Protein 5IWU (pdb70)

Sequence (299 aa):
MSKDIKQVIEIAKKHNLFLKEETIQFNESGLDFQQAVFAQDNNNGIDWVLRLLPRRREDVMPRTKVEKQALDLVNKYAISFQAPNWIIYTEELIAYKKLDGVPAGTTIDHNIGNYIWEEIDINNVPELFHKSLGRVLAELHSSIPSNKKAAALDDLVVHTPEEARRMMSMKQRMDAVRAKFGVGENLWNRWQAWLNDDDMMWPKKTGLIHGDVHAGHTMMIDKDANVTGLIDWTEAKVTDVSHDFIFNYRAFGEEGLEALILAYKEIGGYYWPKMKEHIIELNAAYPVSIAEFALVVSGIEEEYEQMMAKEALEV

Radius of gyration: 20.05 Å; Cα contacts (8 Å, |Δi|>4): 536; chains: 1; bounding box: 44×42×58 Å

CATH classification: 3.30.200.20 (+1 more: 3.90.1200.10)

Foldseek 3Di:
DVVVLVVVQVLCVVVVFHFDSVAWDWDDDDQAFTWIWTAGPVRFIKIKTAGNDADQCVLCVQVVLLQVLCVVFPDLADEFDQPDDDRGMTMGTDGDAAFQWDAPVPVGDTPGPADLVCGQLLLLLQVLVVLQRQFPRPSVPDPDHPFAADQQVRLLVVLVVLVVVLCVVQNFDPVLVVLLVVLSPPVQLTARGKGWEQQDAARRQFGADPSNRRHYGYDRSRIHIHHRLSNLLRQCVRRNPVSSVSNLVSNVVVPHDDGPNSSVSSVSVNSVVLSVLSVCCVVVVDVVSVVVSNVSSVD

B-factor: mean 21.3, std 10.79, range [7.05, 91.97]

InterPro domains:
  IPR002575 Aminoglycoside phosphotransferase [PF01636] (23-265)
  IPR011009 Protein kinase-like domain superfamily [SSF56112] (16-260)
  IPR051678 Aminoglycoside Phosphotransferase Enzymes [PTHR21310] (33-263)

Structure (mmCIF, N/CA/C/O backbone):
data_5IWU
#
_entry.id   5IWU
#
_cell.length_a   40.160
_cell.length_b   81.290
_cell.length_c   97.430
_cell.angle_alpha   90.000
_cell.angle_beta   90.000
_cell.angle_gamma   90.000
#
_symmetry.space_group_name_H-M   'P 21 21 21'
#
loop_
_entity.id
_entity.type
_entity.pdbx_description
1 polymer "Macrolide 2'-phosphotransferase II"
2 non-polymer GLYCEROL
3 non-polymer 'ACETATE ION'
4 non-polymer 'CALCIUM ION'
5 non-polymer 'ERYTHROMYCIN A'
6 water water
#
loop_
_atom_site.group_PDB
_atom_site.id
_atom_s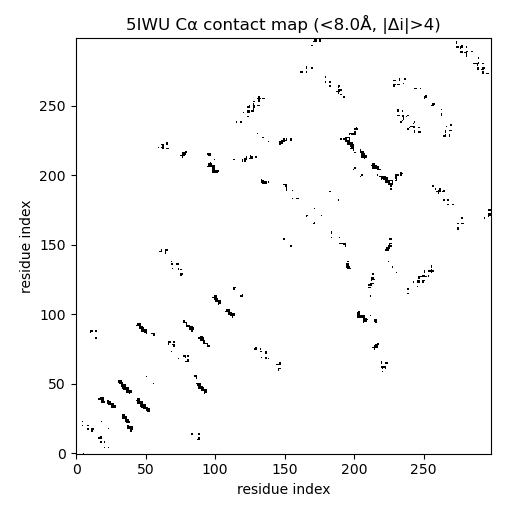ite.type_symbol
_atom_site.label_atom_id
_atom_site.label_alt_id
_atom_site.label_comp_id
_atom_site.label_asym_id
_atom_site.label_entity_id
_atom_site.label_seq_id
_atom_site.pdbx_PDB_ins_code
_atom_site.Cartn_x
_atom_site.Cartn_y
_atom_site.Cartn_z
_atom_site.occupancy
_atom_site.B_iso_or_equiv
_atom_site.auth_seq_id
_atom_site.auth_comp_id
_atom_site.auth_asym_id
_atom_site.auth_atom_id
_atom_site.pdbx_PDB_model_num
ATOM 1 N N . MET A 1 1 ? 0.238 -19.344 54.561 1.00 51.07 1 MET A N 1
ATOM 2 C CA . MET A 1 1 ? -0.037 -17.909 54.250 1.00 45.35 1 MET A CA 1
ATOM 3 C C . MET A 1 1 ? 0.892 -17.010 55.052 1.00 45.14 1 MET A C 1
ATOM 4 O O . MET A 1 1 ? 1.513 -16.106 54.500 1.00 44.59 1 MET A O 1
ATOM 12 N N . SER A 1 2 ? 0.973 -17.248 56.357 1.00 42.94 2 SER A N 1
ATOM 13 C CA . SER A 1 2 ? 2.035 -16.660 57.163 1.00 44.76 2 SER A CA 1
ATOM 14 C C . SER A 1 2 ? 3.355 -17.152 56.580 1.00 50.70 2 SER A C 1
ATOM 15 O O . SER A 1 2 ? 4.335 -16.414 56.505 1.00 35.51 2 SER A O 1
ATOM 21 N N . LYS A 1 3 ? 3.359 -18.414 56.162 1.00 36.80 3 LYS A N 1
ATOM 22 C CA . LYS A 1 3 ? 4.499 -19.002 55.473 1.00 45.72 3 LYS A CA 1
ATOM 23 C C . LYS A 1 3 ? 4.725 -18.299 54.139 1.00 38.56 3 LYS A C 1
ATOM 24 O O . LYS A 1 3 ? 5.856 -17.959 53.793 1.00 36.27 3 LYS A O 1
ATOM 43 N N . ASP A 1 4 ? 3.645 -18.079 53.393 1.00 38.49 4 ASP A N 1
ATOM 44 C CA . ASP A 1 4 ? 3.741 -17.408 52.100 1.00 34.25 4 ASP A CA 1
ATOM 45 C C . ASP A 1 4 ? 4.151 -15.946 52.246 1.00 32.59 4 ASP A C 1
ATOM 46 O O . ASP A 1 4 ? 4.973 -15.458 51.479 1.00 28.11 4 ASP A O 1
ATOM 55 N N . ILE A 1 5 ? 3.578 -15.251 53.224 1.00 29.02 5 ILE A N 1
ATOM 56 C CA . ILE A 1 5 ? 3.943 -13.862 53.483 1.00 27.74 5 ILE A CA 1
ATOM 57 C C . ILE A 1 5 ? 5.410 -13.807 53.877 1.00 27.43 5 ILE A C 1
ATOM 58 O O . ILE A 1 5 ? 6.169 -12.969 53.392 1.00 25.93 5 ILE A O 1
ATOM 74 N N . LYS A 1 6 ? 5.795 -14.717 54.763 1.00 31.51 6 LYS A N 1
ATOM 75 C CA . LYS A 1 6 ? 7.165 -14.804 55.244 1.00 29.85 6 LYS A CA 1
ATOM 76 C C . LYS A 1 6 ? 8.125 -15.086 54.084 1.00 33.66 6 LYS A C 1
ATOM 77 O O . LYS A 1 6 ? 9.231 -14.549 54.038 1.00 30.22 6 LYS A O 1
ATOM 96 N N . GLN A 1 7 ? 7.682 -15.905 53.133 1.00 31.58 7 GLN A N 1
ATOM 97 C CA . GLN A 1 7 ? 8.483 -16.222 51.953 1.00 31.76 7 GLN A CA 1
ATOM 98 C C . GLN A 1 7 ? 8.655 -15.010 51.032 1.00 25.45 7 GLN A C 1
ATOM 99 O O . GLN A 1 7 ? 9.752 -14.749 50.536 1.00 27.41 7 GLN A O 1
ATOM 113 N N . VAL A 1 8 ? 7.567 -14.280 50.797 1.00 24.64 8 VAL A N 1
ATOM 114 C CA . VAL A 1 8 ? 7.617 -13.058 50.004 1.00 25.05 8 VAL A CA 1
ATOM 115 C C . VAL A 1 8 ? 8.607 -12.084 50.609 1.00 23.42 8 VAL A C 1
ATOM 116 O O . VAL A 1 8 ? 9.427 -11.484 49.910 1.00 21.08 8 VAL A O 1
ATOM 129 N N . ILE A 1 9 ? 8.506 -11.905 51.919 1.00 24.52 9 ILE A N 1
ATOM 130 C CA . ILE A 1 9 ? 9.368 -10.975 52.619 1.00 22.73 9 ILE A CA 1
ATOM 131 C C . ILE A 1 9 ? 10.816 -11.397 52.429 1.00 22.74 9 ILE A C 1
ATOM 132 O O . ILE A 1 9 ? 11.675 -10.566 52.139 1.00 23.46 9 ILE A O 1
ATOM 148 N N . GLU A 1 10 ? 11.072 -12.695 52.564 1.00 24.11 10 GLU A N 1
ATOM 149 C CA . GLU A 1 10 ? 12.430 -13.222 52.474 1.00 24.74 10 GLU A CA 1
ATOM 150 C C . GLU A 1 10 ? 13.010 -13.107 51.066 1.00 23.37 10 GLU A C 1
ATOM 151 O O . GLU A 1 10 ? 14.164 -12.712 50.893 1.00 23.14 10 GLU A O 1
ATOM 163 N N . ILE A 1 11 ? 12.219 -13.460 50.060 1.00 22.86 11 ILE A N 1
ATOM 164 C CA . ILE A 1 11 ? 12.684 -13.368 48.684 1.00 21.91 11 ILE A CA 1
ATOM 165 C C . ILE A 1 11 ? 12.972 -11.906 48.343 1.00 20.09 11 ILE A C 1
ATOM 166 O O . ILE A 1 11 ? 14.016 -11.588 47.775 1.00 20.20 11 ILE A O 1
ATOM 182 N N . ALA A 1 12 ? 12.057 -11.012 48.703 1.00 19.40 12 ALA A N 1
ATOM 183 C CA . ALA A 1 12 ? 12.262 -9.590 48.444 1.00 19.99 12 ALA A CA 1
ATOM 184 C C . ALA A 1 12 ? 13.516 -9.099 49.167 1.00 19.97 12 ALA A C 1
ATOM 185 O O . ALA A 1 12 ? 14.327 -8.371 48.595 1.00 20.22 12 ALA A O 1
ATOM 192 N N . LYS A 1 13 ? 13.672 -9.509 50.421 1.00 19.48 13 LYS A N 1
ATOM 193 C CA . LYS A 1 13 ? 14.824 -9.121 51.225 1.00 20.04 13 LYS A CA 1
ATOM 194 C C . LYS A 1 13 ? 16.136 -9.507 50.536 1.00 20.49 13 LYS A C 1
ATOM 195 O O . LYS A 1 13 ? 17.090 -8.735 50.528 1.00 23.64 13 LYS A O 1
ATOM 214 N N . LYS A 1 14 ? 16.162 -10.686 49.927 1.00 21.11 14 LYS A N 1
ATOM 215 C CA . LYS A 1 14 ? 17.361 -11.172 49.248 1.00 24.02 14 LYS A CA 1
ATOM 216 C C . LYS A 1 14 ? 17.697 -10.346 48.007 1.00 29.98 14 LYS A C 1
ATOM 217 O O . LYS A 1 14 ? 18.818 -10.412 47.502 1.00 27.12 14 LYS A O 1
ATOM 236 N N . HIS A 1 15 ? 16.726 -9.576 47.523 1.00 21.46 15 HIS A N 1
ATOM 237 C CA . HIS A 1 15 ? 16.935 -8.672 46.400 1.00 19.23 15 HIS A CA 1
ATOM 238 C C . HIS A 1 15 ? 16.930 -7.222 46.878 1.00 18.51 15 HIS A C 1
ATOM 239 O O . HIS A 1 15 ? 16.768 -6.292 46.085 1.00 19.97 15 HIS A O 1
ATOM 254 N N . ASN A 1 16 ? 17.101 -7.043 48.186 1.00 18.63 16 ASN A N 1
ATOM 255 C CA . ASN A 1 16 ? 17.224 -5.721 48.782 1.00 22.81 16 ASN A CA 1
ATOM 256 C C . ASN A 1 16 ? 15.973 -4.861 48.580 1.00 23.94 16 ASN A C 1
ATOM 257 O O . ASN A 1 16 ? 16.042 -3.649 48.387 1.00 19.85 16 ASN A O 1
ATOM 268 N N . LEU A 1 17 ? 14.827 -5.525 48.636 1.00 19.07 17 LEU A N 1
ATOM 269 C CA . LEU A 1 17 ? 13.524 -4.876 48.634 1.00 17.55 17 LEU A CA 1
ATOM 270 C C . LEU A 1 17 ? 12.888 -5.195 49.978 1.00 18.21 17 LEU A C 1
ATOM 271 O O . LEU A 1 17 ? 12.637 -6.360 50.292 1.00 19.37 17 LEU A O 1
ATOM 287 N N . PHE A 1 18 ? 12.671 -4.159 50.778 1.00 17.44 18 PHE A N 1
ATOM 288 C CA . PHE A 1 18 ? 12.223 -4.320 52.158 1.00 19.75 18 PHE A CA 1
ATOM 289 C C . PHE A 1 18 ? 10.769 -3.899 52.288 1.00 18.78 18 PHE A C 1
ATOM 290 O O . PHE A 1 18 ? 10.425 -2.724 52.154 1.00 20.55 18 PHE A O 1
ATOM 307 N N . LEU A 1 19 ? 9.912 -4.888 52.498 1.00 23.12 19 LEU A N 1
ATOM 308 C CA . LEU A 1 19 ? 8.476 -4.684 52.385 1.00 22.50 19 LEU A CA 1
ATOM 309 C C . LEU A 1 19 ? 7.801 -4.490 53.728 1.00 23.89 19 LEU A C 1
ATOM 310 O O . LEU A 1 19 ? 8.213 -5.059 54.741 1.00 27.36 19 LEU A O 1
ATOM 326 N N . LYS A 1 20 ? 6.761 -3.664 53.726 1.00 22.98 20 LYS A N 1
ATOM 327 C CA . LYS A 1 20 ? 5.882 -3.535 54.875 1.00 21.65 20 LYS A CA 1
ATOM 328 C C . LYS A 1 20 ? 4.934 -4.722 54.880 1.00 20.37 20 LYS A C 1
ATOM 329 O O . LYS A 1 20 ? 4.077 -4.848 54.006 1.00 21.80 20 LYS A O 1
ATOM 348 N N . GLU A 1 21 ? 5.085 -5.587 55.874 1.00 25.13 21 GLU A N 1
ATOM 349 C CA . GLU A 1 21 ? 4.375 -6.860 55.901 1.00 26.01 21 GLU A CA 1
ATOM 350 C C . GLU A 1 21 ? 2.861 -6.699 55.787 1.00 27.45 21 GLU A C 1
ATOM 351 O O . GLU A 1 21 ? 2.191 -7.505 55.136 1.00 28.57 21 GLU A O 1
ATOM 363 N N . GLU A 1 22 ? 2.326 -5.653 56.407 1.00 25.52 22 GLU A N 1
ATOM 364 C CA . GLU A 1 22 ? 0.879 -5.458 56.463 1.00 26.02 22 GLU A CA 1
ATOM 365 C C . GLU A 1 22 ? 0.279 -5.040 55.120 1.00 26.34 22 GLU A C 1
ATOM 366 O O . GLU A 1 22 ? -0.941 -4.997 54.970 1.00 29.42 22 GLU A O 1
ATOM 378 N N . THR A 1 23 ? 1.129 -4.747 54.140 1.00 23.43 23 THR A N 1
ATOM 379 C CA . THR A 1 23 ? 0.658 -4.281 52.837 1.00 22.16 23 THR A CA 1
ATOM 380 C C . THR A 1 23 ? 0.721 -5.363 51.760 1.00 19.31 23 THR A C 1
ATOM 381 O O . THR A 1 23 ? 0.349 -5.124 50.614 1.00 21.65 23 THR A O 1
ATOM 392 N N . ILE A 1 24 ? 1.201 -6.547 52.120 1.00 20.60 24 ILE A N 1
ATOM 393 C CA . ILE A 1 24 ? 1.369 -7.611 51.138 1.00 19.37 24 ILE A CA 1
ATOM 394 C C . ILE A 1 24 ? 0.019 -8.201 50.739 1.00 23.22 24 ILE A C 1
ATOM 395 O O . ILE A 1 24 ? -0.782 -8.600 51.588 1.00 25.46 24 ILE A O 1
ATOM 411 N N . GLN A 1 25 ? -0.223 -8.237 49.435 1.00 19.57 25 GLN A N 1
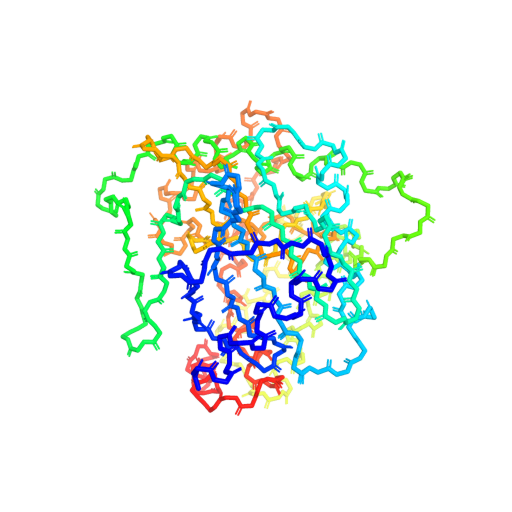ATOM 412 C CA . GLN A 1 25 ? -1.495 -8.686 48.886 1.00 21.64 25 GLN A CA 1
ATOM 413 C C . GLN A 1 25 ? -1.237 -9.660 47.746 1.00 18.99 25 GLN A C 1
ATOM 414 O O . GLN A 1 25 ? -0.471 -9.363 46.834 1.00 19.66 25 GLN A O 1
ATOM 428 N N . PHE A 1 26 ? -1.861 -10.834 47.809 1.00 22.01 26 PHE A N 1
ATOM 429 C CA . PHE A 1 26 ? -1.704 -11.835 46.760 1.00 20.76 26 PHE A CA 1
ATOM 430 C C . PHE A 1 26 ? -2.859 -11.730 45.781 1.00 22.72 26 PHE A C 1
ATOM 431 O O . PHE A 1 26 ? -4.024 -11.747 46.189 1.00 24.52 26 PHE A O 1
ATOM 448 N N . ASN A 1 27 ? -2.541 -11.628 44.493 1.00 20.33 27 ASN A N 1
ATOM 449 C CA . ASN A 1 27 ? -3.563 -11.400 43.479 1.00 26.20 27 ASN A CA 1
ATOM 450 C C . ASN A 1 27 ? -3.817 -12.629 42.628 1.00 30.19 27 ASN A C 1
ATOM 451 O O . ASN A 1 27 ? -3.064 -13.602 42.678 1.00 28.20 27 ASN A O 1
ATOM 462 N N . GLU A 1 28 ? -4.898 -12.575 41.855 1.00 27.79 28 GLU A N 1
ATOM 463 C CA . GLU A 1 28 ? -5.266 -13.662 40.961 1.00 31.25 28 GLU A CA 1
ATOM 464 C C . GLU A 1 28 ? -4.082 -13.996 40.061 1.00 24.48 28 GLU A C 1
ATOM 465 O O . GLU A 1 28 ? -3.519 -13.115 39.411 1.00 25.26 28 GLU A O 1
ATOM 477 N N . SER A 1 29 ? -3.710 -15.272 40.033 1.00 25.15 29 SER A N 1
ATOM 478 C CA . SER A 1 29 ? -2.502 -15.710 39.345 1.00 22.03 29 SER A CA 1
ATOM 479 C C . SER A 1 29 ? -2.730 -16.938 38.477 1.00 21.67 29 SER A C 1
ATOM 480 O O . SER A 1 29 ? -3.586 -17.770 38.772 1.00 27.07 29 SER A O 1
ATOM 488 N N . GLY A 1 30 ? -1.942 -17.043 37.411 1.00 23.84 30 GLY A N 1
ATOM 489 C CA . GLY A 1 30 ? -1.917 -18.234 36.586 1.00 25.47 30 GLY A CA 1
ATOM 490 C C . GLY A 1 30 ? -0.770 -19.154 36.974 1.00 26.25 30 GLY A C 1
ATOM 491 O O . GLY A 1 30 ? -0.270 -19.108 38.096 1.00 27.60 30 GLY A O 1
ATOM 495 N N . LEU A 1 31 ? -0.351 -19.991 36.034 1.00 19.78 31 LEU A N 1
ATOM 496 C CA . LEU A 1 31 ? 0.630 -21.036 36.312 1.00 22.60 31 LEU A CA 1
ATOM 497 C C . LEU A 1 31 ? 2.073 -20.564 36.188 1.00 18.92 31 LEU A C 1
ATOM 498 O O . LEU A 1 31 ? 2.990 -21.270 36.614 1.00 23.01 31 LEU A O 1
ATOM 514 N N . ASP A 1 32 ? 2.286 -19.389 35.607 1.00 17.28 32 ASP A N 1
ATOM 515 C CA . ASP A 1 32 ? 3.648 -18.918 35.385 1.00 15.74 32 ASP A CA 1
ATOM 516 C C . ASP A 1 32 ? 4.244 -18.293 36.637 1.00 16.07 32 ASP A C 1
ATOM 517 O O . ASP A 1 32 ? 5.425 -18.478 36.929 1.00 15.03 32 ASP A O 1
ATOM 526 N N . PHE A 1 33 ? 3.436 -17.535 37.369 1.00 14.98 33 PHE A N 1
ATOM 527 C CA . PHE A 1 33 ? 3.944 -16.795 38.517 1.00 14.11 33 PHE A CA 1
ATOM 528 C C . PHE A 1 33 ? 2.817 -16.373 39.429 1.00 15.30 33 PHE A C 1
ATOM 529 O O . PHE A 1 33 ? 1.652 -16.339 39.023 1.00 16.81 33 PHE A O 1
ATOM 546 N N A GLN A 1 34 ? 3.185 -16.064 40.667 0.40 19.95 34 GLN A N 1
ATOM 547 N N B GLN A 1 34 ? 3.158 -16.091 40.680 0.60 13.06 34 GLN A N 1
ATOM 548 C CA A GLN A 1 34 ? 2.269 -15.534 41.662 0.40 14.42 34 GLN A CA 1
ATOM 549 C CA B GLN A 1 34 ? 2.196 -15.541 41.617 0.60 17.45 34 GLN A CA 1
ATOM 550 C C A GLN A 1 34 ? 2.410 -14.018 41.678 0.40 19.37 34 GLN A C 1
ATOM 551 C C B GLN A 1 34 ? 2.390 -14.039 41.693 0.60 15.36 34 GLN A C 1
ATOM 552 O O A GLN A 1 34 ? 3.508 -13.494 41.871 0.40 14.22 34 GLN A O 1
ATOM 553 O O B GLN A 1 34 ? 3.493 -13.550 41.945 0.60 15.45 34 GLN A O 1
ATOM 580 N N . ALA A 1 35 ? 1.303 -13.320 41.448 1.00 17.06 35 ALA A N 1
ATOM 581 C CA . ALA A 1 35 ? 1.296 -11.872 41.436 1.00 17.85 35 ALA A CA 1
ATOM 582 C C . ALA A 1 35 ? 1.088 -11.347 42.849 1.00 17.46 35 ALA A C 1
ATOM 583 O O . ALA A 1 35 ? 0.192 -11.799 43.566 1.00 18.18 35 ALA A O 1
ATOM 591 N N . VAL A 1 36 ? 1.919 -10.388 43.235 1.00 14.80 36 VAL A N 1
ATOM 592 C CA . VAL A 1 36 ? 1.864 -9.805 44.567 1.00 15.33 36 VAL A CA 1
ATOM 593 C C . VAL A 1 36 ? 2.003 -8.281 44.490 1.00 16.10 36 VAL A C 1
ATOM 594 O O . VAL A 1 36 ? 2.790 -7.768 43.696 1.00 17.40 36 VAL A O 1
ATOM 607 N N . PHE A 1 37 ? 1.213 -7.566 45.291 1.00 15.07 37 PHE A N 1
ATOM 608 C CA . PHE A 1 37 ? 1.393 -6.132 45.503 1.00 15.28 37 PHE A CA 1
ATOM 609 C C . PHE A 1 37 ? 1.927 -5.940 46.915 1.00 16.53 37 PHE A C 1
ATOM 610 O O . PHE A 1 37 ? 1.484 -6.603 47.840 1.00 16.54 37 PHE A O 1
ATOM 627 N N . ALA A 1 38 ? 2.875 -5.026 47.086 1.00 14.66 38 ALA A N 1
ATOM 628 C CA . ALA A 1 38 ? 3.386 -4.700 48.414 1.00 18.02 38 ALA A CA 1
ATOM 629 C C . ALA A 1 38 ? 4.021 -3.320 48.391 1.00 14.16 38 ALA A C 1
ATOM 630 O O . ALA A 1 38 ? 4.498 -2.870 47.353 1.00 17.02 38 ALA A O 1
ATOM 637 N N . GLN A 1 39 ? 4.054 -2.670 49.546 1.00 16.80 39 GLN A N 1
ATOM 638 C CA . GLN A 1 39 ? 4.698 -1.372 49.679 1.00 18.08 39 GLN A CA 1
ATOM 639 C C . GLN A 1 39 ? 6.043 -1.532 50.379 1.00 20.52 39 GLN A C 1
ATOM 640 O O . GLN A 1 39 ? 6.154 -2.316 51.320 1.00 21.01 39 GLN A O 1
ATOM 654 N N . ASP A 1 40 ? 7.059 -0.796 49.931 1.00 17.04 40 ASP A N 1
ATOM 655 C CA . ASP A 1 40 ? 8.370 -0.861 50.577 1.00 19.28 40 ASP A CA 1
ATOM 656 C C . ASP A 1 40 ? 8.481 0.101 51.759 1.00 18.22 40 ASP A C 1
ATOM 657 O O . ASP A 1 40 ? 7.539 0.824 52.084 1.00 19.56 40 ASP A O 1
ATOM 666 N N A ASN A 1 41 ? 9.661 0.099 52.375 0.74 17.34 41 ASN A N 1
ATOM 667 N N B ASN A 1 41 ? 9.633 0.094 52.418 0.26 31.98 41 ASN A N 1
ATOM 668 C CA A ASN A 1 41 ? 9.932 0.855 53.598 0.74 23.39 41 ASN A CA 1
ATOM 669 C CA B ASN A 1 41 ? 9.805 0.878 53.635 0.26 23.24 41 ASN A CA 1
ATOM 670 C C A ASN A 1 41 ? 10.112 2.358 53.370 0.74 22.07 41 ASN A C 1
ATOM 671 C C B ASN A 1 41 ? 9.870 2.382 53.382 0.26 18.86 41 ASN A C 1
ATOM 672 O O A ASN A 1 41 ? 10.353 3.119 54.308 0.74 20.42 41 ASN A O 1
ATOM 673 O O B ASN A 1 41 ? 9.802 3.174 54.322 0.26 31.41 41 ASN A O 1
ATOM 694 N N . ASN A 1 42 ? 9.992 2.777 52.117 1.00 22.45 42 ASN A N 1
ATOM 695 C CA . ASN A 1 42 ? 9.983 4.190 51.771 1.00 24.15 42 ASN A CA 1
ATOM 696 C C . ASN A 1 42 ? 8.587 4.643 51.361 1.00 23.67 42 ASN A C 1
ATOM 697 O O . ASN A 1 42 ? 8.397 5.789 50.958 1.00 29.13 42 ASN A O 1
ATOM 709 N N . GLY A 1 43 ? 7.613 3.740 51.464 1.00 20.12 43 GLY A N 1
ATOM 710 C CA . GLY A 1 43 ? 6.234 4.051 51.123 1.00 20.08 43 GLY A CA 1
ATOM 711 C C . GLY A 1 43 ? 5.901 3.898 49.646 1.00 19.79 43 GLY A C 1
ATOM 712 O O . GLY A 1 43 ? 4.845 4.344 49.200 1.00 22.85 43 GLY A O 1
ATOM 716 N N . ILE A 1 44 ? 6.792 3.270 48.886 1.00 18.27 44 ILE A N 1
ATOM 717 C CA . ILE A 1 44 ? 6.592 3.113 47.449 1.00 16.95 44 ILE A CA 1
ATOM 718 C C . ILE A 1 44 ? 5.930 1.770 47.144 1.00 16.33 44 ILE A C 1
ATOM 719 O O . ILE A 1 44 ? 6.354 0.731 47.654 1.00 16.37 44 ILE A O 1
ATOM 735 N N . ASP A 1 45 ? 4.892 1.791 46.312 1.00 15.92 45 ASP A N 1
ATOM 736 C CA . ASP A 1 45 ? 4.188 0.570 45.940 1.00 14.41 45 ASP A CA 1
ATOM 737 C C . ASP A 1 45 ? 4.938 -0.199 44.862 1.00 13.94 45 ASP A C 1
ATOM 738 O O . ASP A 1 45 ? 5.422 0.379 43.881 1.00 14.95 45 ASP A O 1
ATOM 747 N N . TRP A 1 46 ? 5.026 -1.514 45.061 1.00 13.48 46 TRP A N 1
ATOM 748 C CA . TRP A 1 46 ? 5.684 -2.425 44.135 1.00 13.29 46 TRP A CA 1
ATOM 749 C C . TRP A 1 46 ? 4.751 -3.520 43.654 1.00 12.10 46 TRP A C 1
ATOM 750 O O . TRP A 1 46 ? 3.750 -3.853 44.305 1.00 13.12 46 TRP A O 1
ATOM 771 N N . VAL A 1 47 ? 5.112 -4.065 42.498 1.00 11.27 47 VAL A N 1
ATOM 772 C CA . VAL A 1 47 ? 4.475 -5.237 41.933 1.00 11.64 47 VAL A CA 1
ATOM 773 C C . VAL A 1 47 ? 5.549 -6.314 41.839 1.00 12.13 47 VAL A C 1
ATOM 774 O O . VAL A 1 47 ? 6.639 -6.065 41.322 1.00 12.32 47 VAL A O 1
ATOM 787 N N . LEU A 1 48 ? 5.252 -7.495 42.375 1.00 12.71 48 LEU A N 1
ATOM 788 C CA . LEU A 1 48 ? 6.188 -8.615 42.352 1.00 12.88 48 LEU A CA 1
ATOM 789 C C . LEU A 1 48 ? 5.607 -9.760 41.543 1.00 11.95 48 LEU A C 1
ATOM 790 O O . LEU A 1 48 ? 4.398 -10.003 41.567 1.00 14.66 48 LEU A O 1
ATOM 806 N N . ARG A 1 49 ? 6.475 -10.469 40.835 1.00 12.95 49 ARG A N 1
ATOM 807 C CA . ARG A 1 49 ? 6.134 -11.759 40.243 1.00 11.75 49 ARG A CA 1
ATOM 808 C C . ARG A 1 49 ? 7.008 -12.841 40.884 1.00 12.63 49 ARG A C 1
ATOM 809 O O . ARG A 1 49 ? 8.232 -12.835 40.725 1.00 13.29 49 ARG A O 1
ATOM 830 N N A LEU A 1 50 ? 6.384 -13.748 41.625 0.51 10.86 50 LEU A N 1
ATOM 831 N N B LEU A 1 50 ? 6.392 -13.759 41.620 0.49 16.29 50 LEU A N 1
ATOM 832 C CA A LEU A 1 50 ? 7.103 -14.883 42.187 0.51 17.88 50 LEU A CA 1
ATOM 833 C CA B LEU A 1 50 ? 7.128 -14.875 42.210 0.49 11.95 50 LEU A CA 1
ATOM 834 C C A LEU A 1 50 ? 7.023 -16.024 41.186 0.51 13.46 50 LEU A C 1
ATOM 835 C C B LEU A 1 50 ? 7.041 -16.086 41.286 0.49 12.86 50 LEU A C 1
ATOM 836 O O A LEU A 1 50 ? 5.935 -16.476 40.856 0.51 11.61 50 LEU A O 1
ATOM 837 O O B LEU A 1 50 ? 5.967 -16.658 41.122 0.49 19.22 50 LEU A O 1
ATOM 868 N N . PRO A 1 51 ? 8.176 -16.492 40.690 1.00 13.17 51 PRO A N 1
ATOM 869 C CA . PRO A 1 51 ? 8.140 -17.520 39.642 1.00 15.04 51 PRO A CA 1
ATOM 870 C C . PRO A 1 51 ? 7.597 -18.863 40.110 1.00 14.11 51 PRO A C 1
ATOM 871 O O . PRO A 1 51 ? 7.903 -19.309 41.215 1.00 16.11 51 PRO A O 1
ATOM 882 N N A ARG A 1 52 ? 6.803 -19.505 39.262 0.46 12.26 52 ARG A N 1
ATOM 883 N N B ARG A 1 52 ? 6.786 -19.491 39.261 0.54 16.24 52 ARG A N 1
ATOM 884 C CA A ARG A 1 52 ? 6.274 -20.830 39.560 0.46 26.66 52 ARG A CA 1
ATOM 885 C CA B ARG A 1 52 ? 6.229 -20.815 39.530 0.54 13.21 52 ARG A CA 1
ATOM 886 C C A ARG A 1 52 ? 6.652 -21.834 38.473 0.46 15.46 52 ARG A C 1
ATOM 887 C C B ARG A 1 52 ? 6.795 -21.870 38.583 0.54 14.17 52 ARG A C 1
ATOM 888 O O A ARG A 1 52 ? 6.140 -22.952 38.445 0.46 15.45 52 ARG A O 1
ATOM 889 O O B ARG A 1 52 ? 6.534 -23.064 38.753 0.54 19.01 52 ARG A O 1
ATOM 930 N N . ARG A 1 53 ? 7.551 -21.420 37.583 1.00 13.01 53 ARG A N 1
ATOM 931 C CA . ARG A 1 53 ? 8.117 -22.307 36.568 1.00 13.78 53 ARG A CA 1
ATOM 932 C C . ARG A 1 53 ? 9.612 -22.058 36.414 1.00 13.29 53 ARG A C 1
ATOM 933 O O . ARG A 1 53 ? 10.114 -20.977 36.745 1.00 14.12 53 ARG A O 1
ATOM 955 N N . GLU A 1 54 ? 10.316 -23.059 35.899 1.00 12.97 54 GLU A N 1
ATOM 956 C CA . GLU A 1 54 ? 11.744 -22.939 35.624 1.00 13.54 54 GLU A CA 1
ATOM 957 C C . GLU A 1 54 ? 11.968 -22.077 34.382 1.00 13.06 54 GLU A C 1
ATOM 958 O O . GLU A 1 54 ? 11.020 -21.703 33.683 1.00 12.90 54 GLU A O 1
ATOM 970 N N . ASP A 1 55 ? 13.226 -21.730 34.124 1.00 14.78 55 ASP A N 1
ATOM 971 C CA . ASP A 1 55 ? 13.614 -21.044 32.890 1.00 14.00 55 ASP A CA 1
ATOM 972 C C . ASP A 1 55 ? 12.952 -19.679 32.752 1.00 13.12 55 ASP A C 1
ATOM 973 O O . ASP A 1 55 ? 12.390 -19.333 31.712 1.00 12.43 55 ASP A O 1
ATOM 982 N N . VAL A 1 56 ? 13.038 -18.890 33.810 1.00 12.67 56 VAL A N 1
ATOM 983 C CA . VAL A 1 56 ? 12.477 -17.558 33.801 1.00 12.83 56 VAL A CA 1
ATOM 984 C C . VAL A 1 56 ? 13.074 -16.679 32.710 1.00 12.43 56 VAL A C 1
ATOM 985 O O . VAL A 1 56 ? 12.344 -15.957 32.041 1.00 13.21 56 VAL A O 1
ATOM 998 N N . MET A 1 57 ? 14.385 -16.732 32.523 1.00 12.56 57 MET A N 1
ATOM 999 C CA . MET A 1 57 ? 15.014 -15.822 31.578 1.00 12.93 57 MET A CA 1
ATOM 1000 C C . MET A 1 57 ? 14.570 -16.072 30.133 1.00 15.40 57 MET A C 1
ATOM 1001 O O . MET A 1 57 ? 14.115 -15.147 29.467 1.00 13.82 57 MET A O 1
ATOM 1015 N N . PRO A 1 58 ? 14.649 -17.318 29.648 1.00 13.53 58 PRO A N 1
ATOM 1016 C CA . PRO A 1 58 ? 14.147 -17.532 28.286 1.00 13.86 58 PRO A CA 1
ATOM 1017 C C . PRO A 1 58 ? 12.671 -17.158 28.123 1.00 13.33 58 PRO A C 1
ATOM 1018 O O . PRO A 1 58 ? 12.290 -16.586 27.105 1.00 15.20 58 PRO A O 1
ATOM 1029 N N . ARG A 1 59 ? 11.841 -17.479 29.110 1.00 12.54 59 ARG A N 1
ATOM 1030 C CA . ARG A 1 59 ? 10.412 -17.254 28.970 1.00 12.89 59 ARG A CA 1
ATOM 1031 C C . ARG A 1 59 ? 10.029 -15.778 29.088 1.00 13.27 59 ARG A C 1
ATOM 1032 O O . ARG A 1 59 ? 8.930 -15.395 28.692 1.00 14.71 59 ARG A O 1
ATOM 1053 N N . THR A 1 60 ? 10.913 -14.945 29.630 1.00 11.42 60 THR A N 1
ATOM 1054 C CA . THR A 1 60 ? 10.609 -13.525 29.777 1.00 10.96 60 THR A CA 1
ATOM 1055 C C . THR A 1 60 ? 11.451 -12.636 28.866 1.00 11.81 60 THR A C 1
ATOM 1056 O O . THR A 1 60 ? 11.324 -11.411 28.900 1.00 12.11 60 THR A O 1
ATOM 1067 N N . LYS A 1 61 ? 12.277 -13.245 28.031 1.00 10.86 61 LYS A N 1
ATOM 1068 C CA . LYS A 1 61 ? 13.208 -12.501 27.193 1.00 12.65 61 LYS A CA 1
ATOM 1069 C C . LYS A 1 61 ? 12.483 -11.520 26.279 1.00 12.45 61 LYS A C 1
ATOM 1070 O O . LYS A 1 61 ? 12.871 -10.366 26.170 1.00 12.06 61 LYS A O 1
ATOM 1089 N N . VAL A 1 62 ? 11.439 -11.965 25.605 1.00 11.33 62 VAL A N 1
ATOM 1090 C CA . VAL A 1 62 ? 10.723 -11.108 24.669 1.00 11.17 62 VAL A CA 1
ATOM 1091 C C . VAL A 1 62 ? 10.038 -9.952 25.397 1.00 11.23 62 VAL A C 1
ATOM 1092 O O . VAL A 1 62 ? 10.147 -8.782 24.983 1.00 11.11 62 VAL A O 1
ATOM 1105 N N . GLU A 1 63 ? 9.327 -10.254 26.477 1.00 10.06 63 GLU A N 1
ATOM 1106 C CA . GLU A 1 63 ? 8.667 -9.215 27.240 1.00 10.60 63 GLU A CA 1
ATOM 1107 C C . GLU A 1 63 ? 9.685 -8.179 27.728 1.00 9.93 63 GLU A C 1
ATOM 1108 O O . GLU A 1 63 ? 9.436 -6.971 27.640 1.00 10.76 63 GLU A O 1
ATOM 1120 N N . LYS A 1 64 ? 10.816 -8.632 28.246 1.00 9.93 64 LYS A N 1
ATOM 1121 C CA . LYS A 1 64 ? 11.825 -7.715 28.751 1.00 10.21 64 LYS A CA 1
ATOM 1122 C C . LYS A 1 64 ? 12.437 -6.873 27.634 1.00 10.91 64 LYS A C 1
ATOM 1123 O O . LYS A 1 64 ? 12.682 -5.694 27.831 1.00 10.80 64 LYS A O 1
ATOM 1142 N N . GLN A 1 65 ? 12.660 -7.449 26.460 1.00 10.01 65 GLN A N 1
A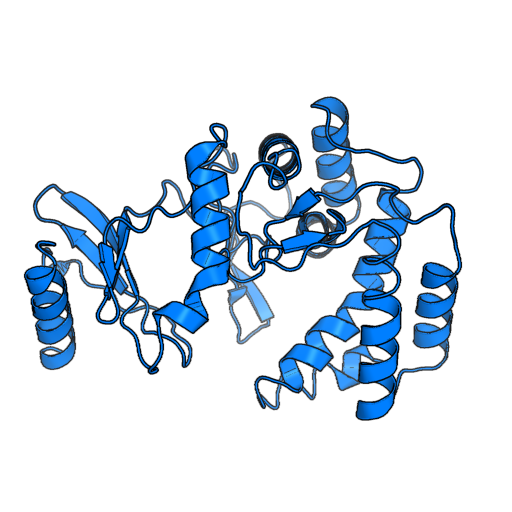TOM 1143 C CA . GLN A 1 65 ? 13.164 -6.662 25.332 1.00 11.81 65 GLN A CA 1
ATOM 1144 C C . GLN A 1 65 ? 12.164 -5.583 24.934 1.00 11.39 65 GLN A C 1
ATOM 1145 O O . GLN A 1 65 ? 12.556 -4.455 24.618 1.00 11.14 65 GLN A O 1
ATOM 1159 N N . ALA A 1 66 ? 10.876 -5.901 24.964 1.00 9.88 66 ALA A N 1
ATOM 1160 C CA . ALA A 1 66 ? 9.864 -4.913 24.644 1.00 10.26 66 ALA A CA 1
ATOM 1161 C C . ALA A 1 66 ? 9.872 -3.802 25.685 1.00 10.26 66 ALA A C 1
ATOM 1162 O O . ALA A 1 66 ? 9.828 -2.610 25.345 1.00 10.10 66 ALA A O 1
ATOM 1169 N N . LEU A 1 67 ? 9.913 -4.176 26.958 1.00 9.35 67 LEU A N 1
ATOM 1170 C CA . LEU A 1 67 ? 9.980 -3.191 28.031 1.00 10.43 67 LEU A CA 1
ATOM 1171 C C . LEU A 1 67 ? 11.228 -2.337 27.911 1.00 11.12 67 LEU A C 1
ATOM 1172 O O . LEU A 1 67 ? 11.176 -1.136 28.165 1.00 10.89 67 LEU A O 1
ATOM 1188 N N . ASP A 1 68 ? 12.348 -2.935 27.529 1.00 9.61 68 ASP A N 1
ATOM 1189 C CA . ASP A 1 68 ? 13.565 -2.154 27.360 1.00 10.37 68 ASP A CA 1
ATOM 1190 C C . ASP A 1 68 ? 13.375 -1.086 26.278 1.00 11.67 68 ASP A C 1
ATOM 1191 O O . ASP A 1 68 ? 13.818 0.050 26.445 1.00 12.02 68 ASP A O 1
ATOM 1200 N N . LEU A 1 69 ? 12.736 -1.438 25.169 1.00 10.15 69 LEU A N 1
ATOM 1201 C CA . LEU A 1 69 ? 12.445 -0.471 24.117 1.00 10.62 69 LEU A CA 1
ATOM 1202 C C . LEU A 1 69 ? 11.560 0.657 24.621 1.00 10.72 69 LEU A C 1
ATOM 1203 O O . LEU A 1 69 ? 11.830 1.838 24.382 1.00 11.46 69 LEU A O 1
ATOM 1219 N N . VAL A 1 70 ? 10.490 0.307 25.315 1.00 9.81 70 VAL A N 1
ATOM 1220 C CA . VAL A 1 70 ? 9.543 1.317 25.763 1.00 10.61 70 VAL A CA 1
ATOM 1221 C C . VAL A 1 70 ? 10.191 2.234 26.804 1.00 11.28 70 VAL A C 1
ATOM 1222 O O . VAL A 1 70 ? 10.053 3.459 26.733 1.00 11.22 70 VAL A O 1
ATOM 1235 N N . ASN A 1 71 ? 10.915 1.666 27.764 1.00 11.22 71 ASN A N 1
ATOM 1236 C CA . ASN A 1 71 ? 11.573 2.494 28.772 1.00 11.99 71 ASN A CA 1
ATOM 1237 C C . ASN A 1 71 ? 12.668 3.372 28.161 1.00 13.07 71 ASN A C 1
ATOM 1238 O O . ASN A 1 71 ? 12.930 4.478 28.641 1.00 13.51 71 ASN A O 1
ATOM 1249 N N . LYS A 1 72 ? 13.307 2.897 27.098 1.00 11.52 72 LYS A N 1
ATOM 1250 C CA . LYS A 1 72 ? 14.347 3.675 26.439 1.00 12.36 72 LYS A CA 1
ATOM 1251 C C . LYS A 1 72 ? 13.765 4.878 25.704 1.00 11.04 72 LYS A C 1
ATOM 1252 O O . LYS A 1 72 ? 14.348 5.965 25.746 1.00 13.93 72 LYS A O 1
ATOM 1271 N N . TYR A 1 73 ? 12.625 4.700 25.034 1.00 11.37 73 TYR A N 1
ATOM 1272 C CA . TYR A 1 73 ? 12.117 5.723 24.113 1.00 12.52 73 TYR A CA 1
ATOM 1273 C C . TYR A 1 73 ? 10.853 6.465 24.551 1.00 12.49 73 TYR A C 1
ATOM 1274 O O . TYR A 1 73 ? 10.718 7.649 24.290 1.00 13.66 73 TYR A O 1
ATOM 1292 N N . ALA A 1 74 ? 9.900 5.776 25.162 1.00 11.49 74 ALA A N 1
ATOM 1293 C CA . ALA A 1 74 ? 8.580 6.371 25.369 1.00 12.33 74 ALA A CA 1
ATOM 1294 C C . ALA A 1 74 ? 8.536 7.304 26.559 1.00 11.78 74 ALA A C 1
ATOM 1295 O O . ALA A 1 74 ? 9.005 6.966 27.640 1.00 13.15 74 ALA A O 1
ATOM 1302 N N . ILE A 1 75 ? 7.921 8.469 26.359 1.00 12.54 75 ILE A N 1
ATOM 1303 C CA . ILE A 1 75 ? 7.726 9.426 27.453 1.00 14.03 75 ILE A CA 1
ATOM 1304 C C . ILE A 1 75 ? 6.265 9.736 27.769 1.00 14.78 75 ILE A C 1
ATOM 1305 O O . ILE A 1 75 ? 5.979 10.247 28.850 1.00 15.18 75 ILE A O 1
ATOM 1321 N N . SER A 1 76 ? 5.338 9.439 26.864 1.00 12.44 76 SER A N 1
ATOM 1322 C CA . SER A 1 76 ? 3.941 9.845 27.092 1.00 13.55 76 SER A CA 1
ATOM 1323 C C . SER A 1 76 ? 3.213 8.878 28.015 1.00 13.51 76 SER A C 1
ATOM 1324 O O . SER A 1 76 ? 2.119 9.187 28.480 1.00 15.84 76 SER A O 1
ATOM 1332 N N . PHE A 1 77 ? 3.801 7.718 28.282 1.00 12.66 77 PHE A N 1
ATOM 1333 C CA . PHE A 1 77 ? 3.194 6.731 29.179 1.00 12.26 77 PHE A CA 1
ATOM 1334 C C . PHE A 1 77 ? 4.273 5.971 29.933 1.00 11.35 77 PHE A C 1
ATOM 1335 O O . PHE A 1 77 ? 5.423 5.892 29.494 1.00 12.75 77 PHE A O 1
ATOM 1352 N N . GLN A 1 78 ? 3.884 5.434 31.083 1.00 10.26 78 GLN A N 1
ATOM 1353 C CA . GLN A 1 78 ? 4.712 4.547 31.887 1.00 11.18 78 GLN A CA 1
ATOM 1354 C C . GLN A 1 78 ? 4.584 3.093 31.452 1.00 11.17 78 GLN A C 1
ATOM 1355 O O . GLN A 1 78 ? 3.523 2.667 30.986 1.00 11.14 78 GLN A O 1
ATOM 1369 N N . ALA A 1 79 ? 5.650 2.328 31.640 1.00 11.89 79 ALA A N 1
ATOM 1370 C CA . ALA A 1 79 ? 5.622 0.879 31.474 1.00 11.34 79 ALA A CA 1
ATOM 1371 C C . ALA A 1 79 ? 6.439 0.270 32.591 1.00 10.89 79 ALA A C 1
ATOM 1372 O O . ALA A 1 79 ? 7.329 0.925 33.133 1.00 11.58 79 ALA A O 1
ATOM 1379 N N . PRO A 1 80 ? 6.162 -0.994 32.933 1.00 10.13 80 PRO A N 1
ATOM 1380 C CA . PRO A 1 80 ? 6.959 -1.613 33.999 1.00 9.96 80 PRO A CA 1
ATOM 1381 C C . PRO A 1 80 ? 8.450 -1.565 33.723 1.00 11.00 80 PRO A C 1
ATOM 1382 O O . PRO A 1 80 ? 8.885 -1.813 32.602 1.00 11.74 80 PRO A O 1
ATOM 1393 N N . ASN A 1 81 ? 9.209 -1.223 34.754 1.00 10.72 81 ASN A N 1
ATOM 1394 C CA . ASN A 1 81 ? 10.659 -1.216 34.670 1.00 12.62 81 ASN A CA 1
ATOM 1395 C C . ASN A 1 81 ? 11.171 -2.191 35.723 1.00 11.92 81 ASN A C 1
ATOM 1396 O O . ASN A 1 81 ? 11.142 -1.901 36.922 1.00 11.93 81 ASN A O 1
ATOM 1407 N N . TRP A 1 82 ? 11.600 -3.362 35.265 1.00 11.87 82 TRP A N 1
ATOM 1408 C CA . TRP A 1 82 ? 11.960 -4.461 36.155 1.00 11.38 82 TRP A CA 1
ATOM 1409 C C . TRP A 1 82 ? 13.329 -4.232 36.810 1.00 12.19 82 TRP A C 1
ATOM 1410 O O . TRP A 1 82 ? 14.328 -4.857 36.439 1.00 14.16 82 TRP A O 1
ATOM 1431 N N . ILE A 1 83 ? 13.346 -3.347 37.796 1.00 12.35 83 ILE A N 1
ATOM 1432 C CA . ILE A 1 83 ? 14.544 -3.014 38.564 1.00 13.76 83 ILE A CA 1
ATOM 1433 C C . ILE A 1 83 ? 15.121 -4.245 39.235 1.00 15.03 83 ILE A C 1
ATOM 1434 O O . ILE A 1 83 ? 16.338 -4.343 39.444 1.00 16.59 83 ILE A O 1
ATOM 1450 N N . ILE A 1 84 ? 14.247 -5.166 39.614 1.00 13.68 84 ILE A N 1
ATOM 1451 C CA . ILE A 1 84 ? 14.662 -6.469 40.102 1.00 14.45 84 ILE A CA 1
ATOM 1452 C C . ILE A 1 84 ? 14.277 -7.486 39.039 1.00 14.03 84 ILE A C 1
ATOM 1453 O O . ILE A 1 84 ? 13.109 -7.607 38.685 1.00 12.44 84 ILE A O 1
ATOM 1469 N N . TYR A 1 85 ? 15.265 -8.207 38.517 1.00 15.09 85 TYR A N 1
ATOM 1470 C CA . TYR A 1 85 ? 15.053 -9.169 37.443 1.00 11.68 85 TYR A CA 1
ATOM 1471 C C . TYR A 1 85 ? 16.065 -10.297 37.608 1.00 16.38 85 TYR A C 1
ATOM 1472 O O . TYR A 1 85 ? 17.215 -10.197 37.156 1.00 16.46 85 TYR A O 1
ATOM 1490 N N . THR A 1 86 ? 15.642 -11.355 38.287 1.00 14.73 86 THR A N 1
ATOM 1491 C CA . THR A 1 86 ? 16.457 -12.553 38.471 1.00 14.33 86 THR A CA 1
ATOM 1492 C C . THR A 1 86 ? 15.576 -13.775 38.271 1.00 16.71 86 THR A C 1
ATOM 1493 O O . THR A 1 86 ? 14.365 -13.652 38.090 1.00 16.13 86 THR A O 1
ATOM 1504 N N . GLU A 1 87 ? 16.167 -14.966 38.308 1.00 17.35 87 GLU A N 1
ATOM 1505 C CA . GLU A 1 87 ? 15.378 -16.181 38.196 1.00 16.08 87 GLU A CA 1
ATOM 1506 C C . GLU A 1 87 ? 14.445 -16.334 39.391 1.00 15.45 87 GLU A C 1
ATOM 1507 O O . GLU A 1 87 ? 13.423 -17.002 39.301 1.00 17.22 87 GLU A O 1
ATOM 1519 N N . GLU A 1 88 ? 14.797 -15.689 40.499 1.00 14.79 88 GLU A N 1
ATOM 1520 C CA . GLU A 1 88 ? 14.058 -15.837 41.749 1.00 15.41 88 GLU A CA 1
ATOM 1521 C C . GLU A 1 88 ? 12.961 -14.784 41.968 1.00 14.95 88 GLU A C 1
ATOM 1522 O O . GLU A 1 88 ? 12.004 -15.026 42.704 1.00 15.98 88 GLU A O 1
ATOM 1534 N N . LEU A 1 89 ? 13.102 -13.617 41.349 1.00 14.06 89 LEU A N 1
ATOM 1535 C CA . LEU A 1 89 ? 12.122 -12.550 41.531 1.00 13.40 89 LEU A CA 1
ATOM 1536 C C . LEU A 1 89 ? 12.141 -11.573 40.374 1.00 13.99 89 LEU A C 1
ATOM 1537 O O . LEU A 1 89 ? 13.204 -11.175 39.900 1.00 13.37 89 LEU A O 1
ATOM 1553 N N . ILE A 1 90 ? 10.953 -11.177 39.932 1.00 12.45 90 ILE A N 1
ATOM 1554 C CA . ILE A 1 90 ? 10.792 -9.998 39.100 1.00 12.68 90 ILE A CA 1
ATOM 1555 C C . ILE A 1 90 ? 9.990 -8.991 39.920 1.00 11.44 90 ILE A C 1
ATOM 1556 O O . ILE A 1 90 ? 8.968 -9.331 40.505 1.00 12.65 90 ILE A O 1
ATOM 1572 N N . ALA A 1 91 ? 10.454 -7.756 39.990 1.00 11.75 91 ALA A N 1
ATOM 1573 C CA . ALA A 1 91 ? 9.696 -6.721 40.676 1.00 11.66 91 ALA A CA 1
ATOM 1574 C C . ALA A 1 91 ? 9.918 -5.361 40.042 1.00 11.29 91 ALA A C 1
ATOM 1575 O O . ALA A 1 91 ? 11.022 -5.043 39.573 1.00 11.92 91 ALA A O 1
ATOM 1582 N N . TYR A 1 92 ? 8.858 -4.562 40.038 1.00 11.90 92 TYR A N 1
ATOM 1583 C CA . TYR A 1 92 ? 8.887 -3.218 39.502 1.00 11.51 92 TYR A CA 1
ATOM 1584 C C . TYR A 1 92 ? 8.002 -2.312 40.340 1.00 11.61 92 TYR A C 1
ATOM 1585 O O . TYR A 1 92 ? 7.066 -2.766 40.996 1.00 12.50 92 TYR A O 1
ATOM 1603 N N . LYS A 1 93 ? 8.310 -1.023 40.322 1.00 11.90 93 LYS A N 1
ATOM 1604 C CA . LYS A 1 93 ? 7.483 -0.062 41.017 1.00 12.51 93 LYS A CA 1
ATOM 1605 C C . LYS A 1 93 ? 6.146 0.054 40.290 1.00 11.04 93 LYS A C 1
ATOM 1606 O O . LYS A 1 93 ? 6.094 0.153 39.061 1.00 11.92 93 LYS A O 1
ATOM 1625 N N . LYS A 1 94 ? 5.067 0.003 41.058 1.00 11.58 94 LYS A N 1
ATOM 1626 C CA . LYS A 1 94 ? 3.730 0.043 40.511 1.00 12.86 94 LYS A CA 1
ATOM 1627 C C . LYS A 1 94 ? 3.542 1.312 39.695 1.00 12.97 94 LYS A C 1
ATOM 1628 O O . LYS A 1 94 ? 3.949 2.399 40.118 1.00 12.77 94 LYS A O 1
ATOM 1647 N N . LEU A 1 95 ? 2.920 1.177 38.528 1.00 12.03 95 LEU A N 1
ATOM 1648 C CA . LEU A 1 95 ? 2.606 2.339 37.708 1.00 12.59 95 LEU A CA 1
ATOM 1649 C C . LEU A 1 95 ? 1.522 3.159 38.383 1.00 12.76 95 LEU A C 1
ATOM 1650 O O . LEU A 1 95 ? 0.739 2.650 39.187 1.00 13.60 95 LEU A O 1
ATOM 1666 N N . ASP A 1 96 ? 1.454 4.433 38.036 1.00 12.59 96 ASP A N 1
ATOM 1667 C CA . ASP A 1 96 ? 0.416 5.290 38.580 1.00 13.20 96 ASP A CA 1
ATOM 1668 C C . ASP A 1 96 ? -0.964 4.918 38.053 1.00 12.95 96 ASP A C 1
ATOM 1669 O O . ASP A 1 96 ? -1.102 4.316 36.986 1.00 12.87 96 ASP A O 1
ATOM 1678 N N . GLY A 1 97 ? -1.989 5.264 38.821 1.00 13.98 97 GLY A N 1
ATOM 1679 C CA . GLY A 1 97 ? -3.357 5.124 38.369 1.00 14.48 97 GLY A CA 1
ATOM 1680 C C . GLY A 1 97 ? -3.966 3.770 38.644 1.00 13.65 97 GLY A C 1
ATOM 1681 O O . GLY A 1 97 ? -3.457 2.976 39.438 1.00 16.72 97 GLY A O 1
ATOM 1685 N N . VAL A 1 98 ? -5.081 3.516 37.974 1.00 13.23 98 VAL A N 1
ATOM 1686 C CA . VAL A 1 98 ? -5.823 2.285 38.149 1.00 14.57 98 VAL A CA 1
ATOM 1687 C C . VAL A 1 98 ? -6.237 1.770 36.780 1.00 11.99 98 VAL A C 1
ATOM 1688 O O . VAL A 1 98 ? -6.326 2.535 35.825 1.00 12.29 98 VAL A O 1
ATOM 1701 N N . PRO A 1 99 ? -6.513 0.465 36.675 1.00 12.76 99 PRO A N 1
ATOM 1702 C CA . PRO A 1 99 ? -7.012 -0.020 35.390 1.00 13.40 99 PRO A CA 1
ATOM 1703 C C . PRO A 1 99 ? -8.340 0.640 35.032 1.00 11.62 99 PRO A C 1
ATOM 1704 O O . PRO A 1 99 ? -9.187 0.898 35.897 1.00 14.58 99 PRO A O 1
ATOM 1715 N N . ALA A 1 100 ? -8.534 0.920 33.751 1.00 11.13 100 ALA A N 1
ATOM 1716 C CA . ALA A 1 100 ? -9.801 1.501 33.307 1.00 11.31 100 ALA A CA 1
ATOM 1717 C C . ALA A 1 100 ? -10.972 0.551 33.588 1.00 11.91 100 ALA A C 1
ATOM 1718 O O . ALA A 1 100 ? -12.113 0.987 33.763 1.00 12.56 100 ALA A O 1
ATOM 1725 N N . GLY A 1 101 ? -10.683 -0.742 33.650 1.00 11.97 101 GLY A N 1
ATOM 1726 C CA . GLY A 1 101 ? -11.656 -1.758 34.006 1.00 12.76 101 GLY A CA 1
ATOM 1727 C C . GLY A 1 101 ? -10.940 -3.074 34.223 1.00 12.27 101 GLY A C 1
ATOM 1728 O O . GLY A 1 101 ? -9.848 -3.275 33.709 1.00 13.65 101 GLY A O 1
ATOM 1732 N N A THR A 1 102 ? -11.570 -3.970 34.978 0.48 26.38 102 THR A N 1
ATOM 1733 N N B THR A 1 102 ? -11.529 -3.962 35.007 0.52 8.57 102 THR A N 1
ATOM 1734 C CA A THR A 1 102 ? -11.015 -5.294 35.251 0.48 10.41 102 THR A CA 1
ATOM 1735 C CA B THR A 1 102 ? -10.966 -5.296 35.159 0.52 22.79 102 THR A CA 1
ATOM 1736 C C A THR A 1 102 ? -12.026 -6.366 34.884 0.48 14.80 102 THR A C 1
ATOM 1737 C C B THR A 1 102 ? -12.012 -6.340 34.839 0.52 17.53 102 THR A C 1
ATOM 1738 O O A THR A 1 102 ? -13.207 -6.239 35.191 0.48 15.88 102 THR A O 1
ATOM 1739 O O B THR A 1 102 ? -13.193 -6.168 35.125 0.52 18.40 102 THR A O 1
ATOM 1760 N N . ILE A 1 103 ? -11.567 -7.430 34.232 1.00 16.67 103 ILE A N 1
ATOM 1761 C CA . ILE A 1 103 ? -12.474 -8.493 33.838 1.00 17.74 103 ILE A CA 1
ATOM 1762 C C . ILE A 1 103 ? -12.906 -9.331 35.034 1.00 22.11 103 ILE A C 1
ATOM 1763 O O . ILE A 1 103 ? -12.074 -9.806 35.806 1.00 26.23 103 ILE A O 1
ATOM 1780 N N . ASP A 1 104 ? -14.221 -9.452 35.188 1.00 24.64 104 ASP A N 1
ATOM 1781 C CA . ASP A 1 104 ? -14.822 -10.429 36.081 1.00 29.42 104 ASP A CA 1
ATOM 1782 C C . ASP A 1 104 ? -15.049 -11.687 35.244 1.00 40.78 104 ASP A C 1
ATOM 1783 O O . ASP A 1 104 ? -15.981 -11.752 34.435 1.00 33.43 104 ASP A O 1
ATOM 1792 N N . HIS A 1 105 ? -14.167 -12.667 35.432 1.00 36.30 105 HIS A N 1
ATOM 1793 C CA . HIS A 1 105 ? -14.100 -13.859 34.582 1.00 57.77 105 HIS A CA 1
ATOM 1794 C C . HIS A 1 105 ? -15.210 -14.898 34.808 1.00 57.40 105 HIS A C 1
ATOM 1795 O O . HIS A 1 105 ? -15.114 -16.008 34.284 1.00 48.68 105 HIS A O 1
ATOM 1810 N N . ASN A 1 106 ? -16.261 -14.550 35.550 1.00 48.68 106 ASN A N 1
ATOM 1811 C CA . ASN A 1 106 ? -17.317 -15.522 35.847 1.00 50.41 106 ASN A CA 1
ATOM 1812 C C . ASN A 1 106 ? -18.661 -15.165 35.211 1.00 49.27 106 ASN A C 1
ATOM 1813 O O . ASN A 1 106 ? -19.454 -16.049 34.891 1.00 42.07 106 ASN A O 1
ATOM 1819 N N . ILE A 1 107 ? -18.925 -13.878 35.034 1.00 38.85 107 ILE A N 1
ATOM 1820 C CA . ILE A 1 107 ? -20.071 -13.458 34.240 1.00 36.62 107 ILE A CA 1
ATOM 1821 C C . ILE A 1 107 ? -19.559 -13.146 32.841 1.00 29.64 107 ILE A C 1
ATOM 1822 O O . ILE A 1 107 ? -20.312 -13.181 31.864 1.00 32.25 107 ILE A O 1
ATOM 1827 N N . GLY A 1 108 ? -18.263 -12.855 32.754 1.00 33.55 108 GLY A N 1
ATOM 1828 C CA . GLY A 1 108 ? -17.636 -12.519 31.493 1.00 28.26 108 GLY A CA 1
ATOM 1829 C C . GLY A 1 108 ? -17.912 -11.066 31.198 1.00 25.15 108 GLY A C 1
ATOM 1830 O O . GLY A 1 108 ? -18.554 -10.748 30.197 1.00 26.04 108 GLY A O 1
ATOM 1834 N N . ASN A 1 109 ? -17.412 -10.191 32.070 1.00 23.97 109 ASN A N 1
ATOM 1835 C CA . ASN A 1 109 ? -17.800 -8.793 32.075 1.00 26.01 109 ASN A CA 1
ATOM 1836 C C . ASN A 1 109 ? -16.718 -7.917 32.704 1.00 22.65 109 ASN A C 1
ATOM 1837 O O . ASN A 1 109 ? -16.078 -8.321 33.673 1.00 23.17 109 ASN A O 1
ATOM 1848 N N . TYR A 1 110 ? -16.523 -6.717 32.164 1.00 18.33 110 TYR A N 1
ATOM 1849 C CA . TYR A 1 110 ? -15.695 -5.721 32.824 1.00 16.12 110 TYR A CA 1
ATOM 1850 C C . TYR A 1 110 ? -16.394 -5.116 34.038 1.00 16.90 110 TYR A C 1
ATOM 1851 O O . TYR A 1 110 ? -17.601 -4.847 34.009 1.00 20.02 110 TYR A O 1
ATOM 1869 N N . ILE A 1 111 ? -15.619 -4.930 35.103 1.00 17.66 111 ILE A N 1
ATOM 1870 C CA . ILE A 1 111 ? -15.978 -4.033 36.190 1.00 18.44 111 ILE A CA 1
ATOM 1871 C C . ILE A 1 111 ? -15.290 -2.719 35.850 1.00 17.05 111 ILE A C 1
ATOM 1872 O O . ILE A 1 111 ? -14.066 -2.614 35.934 1.00 16.36 111 ILE A O 1
ATOM 1888 N N . TRP A 1 112 ? -16.077 -1.735 35.432 1.00 15.54 112 TRP A N 1
ATOM 1889 C CA . TRP A 1 112 ? -15.546 -0.488 34.886 1.00 15.07 112 TRP A CA 1
ATOM 1890 C C . TRP A 1 112 ? -15.253 0.598 35.919 1.00 17.23 112 TRP A C 1
ATOM 1891 O O . TRP A 1 112 ? -16.028 0.818 36.850 1.00 18.38 112 TRP A O 1
ATOM 1912 N N A GLU A 1 113 ? -14.144 1.307 35.712 0.52 19.62 113 GLU A N 1
ATOM 1913 N N B GLU A 1 113 ? -14.126 1.269 35.749 0.48 10.68 113 GLU A N 1
ATOM 1914 C CA A GLU A 1 113 ? -13.784 2.480 36.510 0.52 14.51 113 GLU A CA 1
ATOM 1915 C CA B GLU A 1 113 ? -13.819 2.461 36.517 0.48 18.49 113 GLU A CA 1
ATOM 1916 C C A GLU A 1 113 ? -14.130 3.784 35.791 0.52 17.17 113 GLU A C 1
ATOM 1917 C C B GLU A 1 113 ? -14.513 3.656 35.864 0.48 17.23 113 GLU A C 1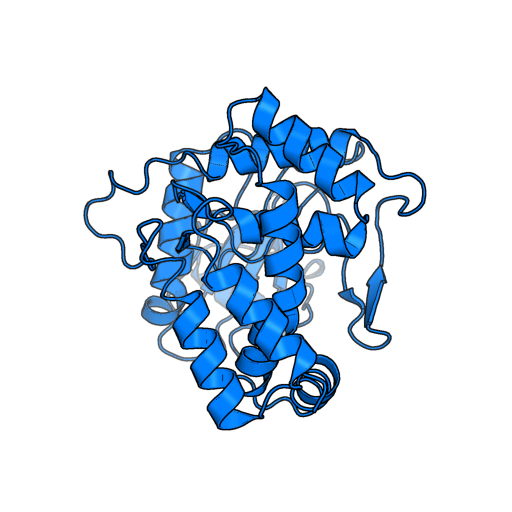
ATOM 1918 O O A GLU A 1 113 ? -14.007 4.875 36.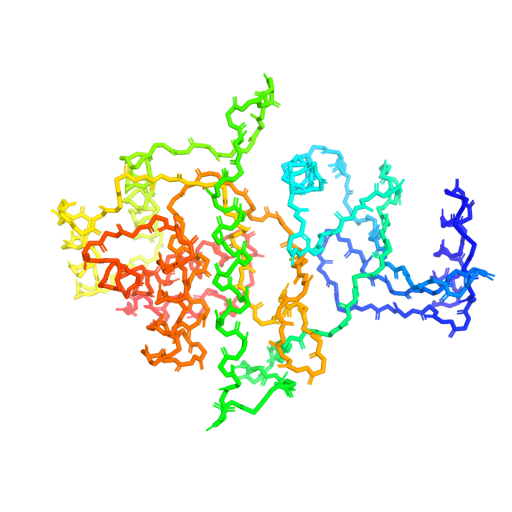358 0.52 17.87 113 GLU A O 1
ATOM 1919 O O B GLU A 1 113 ? -15.035 4.537 36.546 0.48 19.20 113 GLU A O 1
ATOM 1942 N N . ILE A 1 114 ? -14.542 3.658 34.535 1.00 16.34 114 ILE A N 1
ATOM 1943 C CA . ILE A 1 114 ? -15.110 4.763 33.775 1.00 16.20 114 ILE A CA 1
ATOM 1944 C C . ILE A 1 114 ? -16.594 4.491 33.519 1.00 16.60 114 ILE A C 1
ATOM 1945 O O . ILE A 1 114 ? -17.063 3.371 33.713 1.00 17.84 114 ILE A O 1
ATOM 1962 N N . ASP A 1 115 ? -17.322 5.524 33.102 1.00 17.21 115 ASP A N 1
ATOM 1963 C CA . ASP A 1 115 ? -18.731 5.400 32.742 1.00 17.43 115 ASP A CA 1
ATOM 1964 C C . ASP A 1 115 ? -18.856 4.869 31.322 1.00 13.86 115 ASP A C 1
ATOM 1965 O O . ASP A 1 115 ? -18.642 5.595 30.352 1.00 14.65 115 ASP A O 1
ATOM 1974 N N . ILE A 1 116 ? -19.214 3.594 31.197 1.00 15.60 116 ILE A N 1
ATOM 1975 C CA . ILE A 1 116 ? -19.313 2.953 29.891 1.00 14.21 116 ILE A CA 1
ATOM 1976 C C . ILE A 1 116 ? -20.373 3.638 29.008 1.00 13.88 116 ILE A C 1
ATOM 1977 O O . ILE A 1 116 ? -20.311 3.579 27.780 1.00 15.56 116 ILE A O 1
ATOM 1993 N N . ASN A 1 117 ? -21.319 4.311 29.642 1.00 14.53 117 ASN A N 1
ATOM 1994 C CA . ASN A 1 117 ? -22.390 4.971 28.919 1.00 16.41 117 ASN A CA 1
ATOM 1995 C C . ASN A 1 117 ? -22.067 6.413 28.538 1.00 16.03 117 ASN A C 1
ATOM 1996 O O . ASN A 1 117 ? -22.842 7.068 27.835 1.00 18.17 117 ASN A O 1
ATOM 2007 N N . ASN A 1 118 ? -20.904 6.889 28.971 1.00 16.66 118 ASN A N 1
ATOM 2008 C CA . ASN A 1 118 ? -20.457 8.240 28.649 1.00 17.56 118 ASN A CA 1
ATOM 2009 C C . ASN A 1 118 ? -18.942 8.260 28.730 1.00 16.66 118 ASN A C 1
ATOM 2010 O O . ASN A 1 118 ? -18.352 8.865 29.621 1.00 16.94 118 ASN A O 1
ATOM 2021 N N . VAL A 1 119 ? -18.313 7.556 27.804 1.00 18.03 119 VAL A N 1
ATOM 2022 C CA . VAL A 1 119 ? -16.883 7.334 27.879 1.00 16.21 119 VAL A CA 1
ATOM 2023 C C . VAL A 1 119 ? -16.145 8.665 27.729 1.00 14.12 119 VAL A C 1
ATOM 2024 O O . VAL A 1 119 ? -16.403 9.419 26.789 1.00 17.01 119 VAL A O 1
ATOM 2037 N N . PRO A 1 120 ? -15.236 8.975 28.665 1.00 15.19 120 PRO A N 1
ATOM 2038 C CA . PRO A 1 120 ? -14.522 10.252 28.534 1.00 13.90 120 PRO A CA 1
ATOM 2039 C C . PRO A 1 120 ? -13.695 10.318 27.260 1.00 14.02 120 PRO A C 1
ATOM 2040 O O . PRO A 1 120 ? -12.930 9.407 26.960 1.00 13.61 120 PRO A O 1
ATOM 2051 N N . GLU A 1 121 ? -13.836 11.403 26.513 1.00 13.52 121 GLU A N 1
ATOM 2052 C CA . GLU A 1 121 ? -13.117 11.546 25.259 1.00 15.35 121 GLU A CA 1
ATOM 2053 C C . GLU A 1 121 ? -11.604 11.576 25.480 1.00 14.31 121 GLU A C 1
ATOM 2054 O O . GLU A 1 121 ? -10.846 11.197 24.596 1.00 14.14 121 GLU A O 1
ATOM 2066 N N . LEU A 1 122 ? -11.156 11.988 26.659 1.00 12.66 122 LEU A N 1
ATOM 2067 C CA . LEU A 1 122 ? -9.721 11.976 26.939 1.00 13.83 122 LEU A CA 1
ATOM 2068 C C . LEU A 1 122 ? -9.148 10.562 26.958 1.00 12.54 122 LEU A C 1
ATOM 2069 O O . LEU A 1 122 ? -7.954 10.383 26.750 1.00 11.59 122 LEU A O 1
ATOM 2085 N N . PHE A 1 123 ? -9.970 9.550 27.209 1.00 11.86 123 PHE A N 1
ATOM 2086 C CA . PHE A 1 123 ? -9.472 8.185 27.137 1.00 10.26 123 PHE A CA 1
ATOM 2087 C C . PHE A 1 123 ? -8.968 7.918 25.721 1.00 10.28 123 PHE A C 1
ATOM 2088 O O . PHE A 1 123 ? -7.876 7.390 25.531 1.00 10.45 123 PHE A O 1
ATOM 2105 N N . HIS A 1 124 ? -9.763 8.287 24.724 1.00 10.76 124 HIS A N 1
ATOM 2106 C CA . HIS A 1 124 ? -9.387 8.050 23.330 1.00 11.27 124 HIS A CA 1
ATOM 2107 C C . HIS A 1 124 ? -8.250 8.962 22.884 1.00 11.70 124 HIS A C 1
ATOM 2108 O O . HIS A 1 124 ? -7.363 8.538 22.146 1.00 12.70 124 HIS A O 1
ATOM 2123 N N . LYS A 1 125 ? -8.284 10.222 23.295 1.00 11.80 125 LYS A N 1
ATOM 2124 C CA . LYS A 1 125 ? -7.216 11.148 22.923 1.00 11.84 125 LYS A CA 1
ATOM 2125 C C . LYS A 1 125 ? -5.884 10.666 23.481 1.00 11.38 125 LYS A C 1
ATOM 2126 O O . LYS A 1 125 ? -4.862 10.637 22.776 1.00 12.75 125 LYS A O 1
ATOM 2145 N N . SER A 1 126 ? -5.883 10.305 24.757 1.00 11.03 126 SER A N 1
ATOM 2146 C CA . SER A 1 126 ? -4.649 9.904 25.406 1.00 12.03 126 SER A CA 1
ATOM 2147 C C . SER A 1 126 ? -4.174 8.554 24.868 1.00 10.85 126 SER A C 1
ATOM 2148 O O . SER A 1 126 ? -2.983 8.392 24.600 1.00 10.76 126 SER A O 1
ATOM 2156 N N . LEU A 1 127 ? -5.072 7.594 24.669 1.00 9.86 127 LEU A N 1
ATOM 2157 C CA . LEU A 1 127 ? -4.644 6.307 24.145 1.00 9.82 127 LEU A CA 1
ATOM 2158 C C . LEU A 1 127 ? -4.129 6.466 22.719 1.00 10.84 127 LEU A C 1
ATOM 2159 O O . LEU A 1 127 ? -3.190 5.794 22.326 1.00 10.16 127 LEU A O 1
ATOM 2175 N N . GLY A 1 128 ? -4.718 7.365 21.941 1.00 11.13 128 GLY A N 1
ATOM 2176 C CA . GLY A 1 128 ? -4.240 7.616 20.595 1.00 12.09 128 GLY A CA 1
ATOM 2177 C C . GLY A 1 128 ? -2.805 8.122 20.605 1.00 11.84 128 GLY A C 1
ATOM 2178 O O . GLY A 1 128 ? -1.979 7.686 19.790 1.00 12.50 128 GLY A O 1
ATOM 2182 N N . ARG A 1 129 ? -2.494 9.043 21.514 1.00 10.80 129 ARG A N 1
ATOM 2183 C CA . ARG A 1 129 ? -1.126 9.539 21.665 1.00 12.45 129 ARG A CA 1
ATOM 2184 C C . ARG A 1 129 ? -0.183 8.423 22.089 1.00 12.38 129 ARG A C 1
ATOM 2185 O O . ARG A 1 129 ? 0.919 8.282 21.551 1.00 12.08 129 ARG A O 1
ATOM 2206 N N . VAL A 1 130 ? -0.602 7.655 23.080 1.00 10.35 130 VAL A N 1
ATOM 2207 C CA . VAL A 1 130 ? 0.190 6.558 23.603 1.00 10.95 130 VAL A CA 1
ATOM 2208 C C . VAL A 1 130 ? 0.524 5.552 22.505 1.00 9.87 130 VAL A C 1
ATOM 2209 O O . VAL A 1 130 ? 1.700 5.190 22.317 1.00 10.05 130 VAL A O 1
ATOM 2222 N N . LEU A 1 131 ? -0.482 5.111 21.767 1.00 9.66 131 LEU A N 1
ATOM 2223 C CA . LEU A 1 131 ? -0.272 4.130 20.716 1.00 9.52 131 LEU A CA 1
ATOM 2224 C C . LEU A 1 131 ? 0.564 4.707 19.578 1.00 9.99 131 LEU A C 1
ATOM 2225 O O . LEU A 1 131 ? 1.423 4.010 19.035 1.00 10.15 131 LEU A O 1
ATOM 2241 N N . ALA A 1 132 ? 0.342 5.958 19.204 1.00 10.06 132 ALA A N 1
ATOM 2242 C CA . ALA A 1 132 ? 1.133 6.541 18.130 1.00 10.61 132 ALA A CA 1
ATOM 2243 C C . ALA A 1 132 ? 2.599 6.586 18.539 1.00 10.64 132 ALA A C 1
ATOM 2244 O O . ALA A 1 132 ? 3.486 6.320 17.719 1.00 12.45 132 ALA A O 1
ATOM 2251 N N . GLU A 1 133 ? 2.876 6.917 19.796 1.00 10.20 133 GLU A N 1
ATOM 2252 C CA . GLU A 1 133 ? 4.265 6.936 20.255 1.00 10.91 133 GLU A CA 1
ATOM 2253 C C . GLU A 1 133 ? 4.835 5.524 20.246 1.00 10.14 133 GLU A C 1
ATOM 2254 O O . GLU A 1 133 ? 5.934 5.277 19.737 1.00 11.47 133 GLU A O 1
ATOM 2266 N N . LEU A 1 134 ? 4.104 4.585 20.817 1.00 10.28 134 LEU A N 1
ATOM 2267 C CA . LEU A 1 134 ? 4.560 3.205 20.885 1.00 9.75 134 LEU A CA 1
ATOM 2268 C C . LEU A 1 134 ? 4.878 2.658 19.495 1.00 9.82 134 LEU A C 1
ATOM 2269 O O . LEU A 1 134 ? 5.960 2.086 19.261 1.00 10.23 134 LEU A O 1
ATOM 2285 N N . HIS A 1 135 ? 3.935 2.822 18.579 1.00 10.02 135 HIS A N 1
ATOM 2286 C CA . HIS A 1 135 ? 4.021 2.197 17.269 1.00 9.33 135 HIS A CA 1
ATOM 2287 C C . HIS A 1 135 ? 5.096 2.803 16.382 1.00 11.39 135 HIS A C 1
ATOM 2288 O O . HIS A 1 135 ? 5.410 2.242 15.335 1.00 12.78 135 HIS A O 1
ATOM 2303 N N A SER A 1 136 ? 5.648 3.942 16.797 0.55 17.94 136 SER A N 1
ATOM 2304 N N B SER A 1 136 ? 5.648 3.937 16.789 0.45 7.34 136 SER A N 1
ATOM 2305 C CA A SER A 1 136 ? 6.728 4.598 16.057 0.55 8.91 136 SER A CA 1
ATOM 2306 C CA B SER A 1 136 ? 6.726 4.570 16.038 0.45 21.14 136 SER A CA 1
ATOM 2307 C C A SER A 1 136 ? 8.085 4.462 16.751 0.55 11.74 136 SER A C 1
ATOM 2308 C C B SER A 1 136 ? 8.112 4.264 16.606 0.45 12.71 136 SER A C 1
ATOM 2309 O O A SER A 1 136 ? 9.042 5.132 16.376 0.55 14.78 136 SER A O 1
ATOM 2310 O O B SER A 1 136 ? 9.116 4.626 16.004 0.45 8.52 136 SER A O 1
ATOM 2325 N N . ILE A 1 137 ? 8.177 3.594 17.752 1.00 10.56 137 ILE A N 1
ATOM 2326 C CA . ILE A 1 137 ? 9.468 3.306 18.372 1.00 11.43 137 ILE A CA 1
ATOM 2327 C C . ILE A 1 137 ? 10.352 2.585 17.359 1.00 11.41 137 ILE A C 1
ATOM 2328 O O . ILE A 1 137 ? 9.911 1.637 16.708 1.00 12.08 137 ILE A O 1
ATOM 2345 N N . PRO A 1 138 ? 11.608 3.036 17.208 1.00 12.64 138 PRO A N 1
ATOM 2346 C CA . PRO A 1 138 ? 12.479 2.474 16.176 1.00 13.96 138 PRO A CA 1
ATOM 2347 C C . PRO A 1 138 ? 13.109 1.156 16.619 1.00 13.16 138 PRO A C 1
ATOM 2348 O O . PRO A 1 138 ? 14.307 1.083 16.916 1.00 13.49 138 PRO A O 1
ATOM 2359 N N . SER A 1 139 ? 12.295 0.112 16.651 1.00 12.79 139 SER A N 1
ATOM 2360 C CA . SER A 1 139 ? 12.751 -1.200 17.080 1.00 14.19 139 SER A CA 1
ATOM 2361 C C . SER A 1 139 ? 13.914 -1.718 16.233 1.00 14.20 139 SER A C 1
ATOM 2362 O O . SER A 1 139 ? 14.729 -2.497 16.704 1.00 13.53 139 SER A O 1
ATOM 2370 N N . ASN A 1 140 ? 13.987 -1.276 14.984 1.00 13.44 140 ASN A N 1
ATOM 2371 C CA . ASN A 1 140 ? 15.046 -1.680 14.064 1.00 17.48 140 ASN A CA 1
ATOM 2372 C C . ASN A 1 140 ? 16.441 -1.277 14.510 1.00 13.14 140 ASN A C 1
ATOM 2373 O O . ASN A 1 140 ? 17.420 -1.817 14.021 1.00 15.98 140 ASN A O 1
ATOM 2384 N N A LYS A 1 141 ? 16.535 -0.311 15.416 0.41 9.94 141 LYS A N 1
ATOM 2385 N N B LYS A 1 141 ? 16.527 -0.321 15.433 0.59 16.15 141 LYS A N 1
ATOM 2386 C CA A LYS A 1 141 ? 17.836 0.159 15.863 0.41 19.99 141 LYS A CA 1
ATOM 2387 C CA B LYS A 1 141 ? 17.818 0.174 15.897 0.59 10.44 141 LYS A CA 1
ATOM 2388 C C A LYS A 1 141 ? 18.506 -0.807 16.837 0.41 10.29 141 LYS A C 1
ATOM 2389 C C B LYS A 1 141 ? 18.443 -0.694 16.987 0.59 18.87 141 LYS A C 1
ATOM 2390 O O A LYS A 1 141 ? 19.719 -0.717 17.055 0.41 11.82 141 LYS A O 1
ATOM 2391 O O B LYS A 1 141 ? 19.551 -0.424 17.443 0.59 13.07 141 LYS A O 1
ATOM 2428 N N . ALA A 1 142 ? 17.733 -1.730 17.405 1.00 12.89 142 ALA A N 1
ATOM 2429 C CA . ALA A 1 142 ? 18.287 -2.707 18.326 1.00 14.20 142 ALA A CA 1
ATOM 2430 C C . ALA A 1 142 ? 19.163 -3.692 17.564 1.00 14.37 142 ALA A C 1
ATOM 2431 O O . ALA A 1 142 ? 18.838 -4.099 16.443 1.00 15.73 142 ALA A O 1
ATOM 2439 N N . ALA A 1 143 ? 20.262 -4.085 18.190 1.00 13.00 143 ALA A N 1
ATOM 2440 C CA . ALA A 1 143 ? 21.235 -4.985 17.577 1.00 14.17 143 ALA A CA 1
ATOM 2441 C C . ALA A 1 143 ? 20.826 -6.460 17.580 1.00 18.80 143 ALA A C 1
ATOM 2442 O O . ALA A 1 143 ? 21.345 -7.235 16.776 1.00 22.22 143 ALA A O 1
ATOM 2449 N N . ALA A 1 144 ? 19.955 -6.863 18.499 1.00 18.09 144 ALA A N 1
ATOM 2450 C CA . ALA A 1 144 ? 19.667 -8.289 18.676 1.00 19.57 144 ALA A CA 1
ATOM 2451 C C . ALA A 1 144 ? 18.301 -8.509 19.314 1.00 22.99 144 ALA A C 1
ATOM 2452 O O . ALA A 1 144 ? 18.220 -8.908 20.473 1.00 26.81 144 ALA A O 1
ATOM 2459 N N . LEU A 1 145 ? 17.240 -8.262 18.540 1.00 19.03 145 LEU A N 1
ATOM 2460 C CA . LEU A 1 145 ? 15.854 -8.439 18.990 1.00 21.98 145 LEU A CA 1
ATOM 2461 C C . LEU A 1 145 ? 15.288 -9.852 18.724 1.00 21.03 145 LEU A C 1
ATOM 2462 O O . LEU A 1 145 ? 15.448 -10.393 17.631 1.00 26.17 145 LEU A O 1
ATOM 2478 N N A ASP A 1 146 ? 14.619 -10.436 19.717 0.54 15.64 146 ASP A N 1
ATOM 2479 N N B ASP A 1 146 ? 14.625 -10.424 19.726 0.46 20.17 146 ASP A N 1
ATOM 2480 C CA A ASP A 1 146 ? 14.017 -11.761 19.569 0.54 18.89 146 ASP A CA 1
ATOM 2481 C CA B ASP A 1 146 ? 14.023 -11.749 19.605 0.46 16.65 146 ASP A CA 1
ATOM 2482 C C A ASP A 1 146 ? 12.496 -11.696 19.447 0.54 13.76 146 ASP A C 1
ATOM 2483 C C B ASP A 1 146 ? 12.528 -11.677 19.315 0.46 19.69 146 ASP A C 1
ATOM 2484 O O A ASP A 1 146 ? 11.819 -12.721 19.393 0.54 12.07 146 ASP A O 1
ATOM 2485 O O B ASP A 1 146 ? 11.898 -12.689 19.013 0.46 23.84 146 ASP A O 1
ATOM 2502 N N . LEU A 1 147 ? 11.959 -10.480 19.418 1.00 15.03 147 LEU A N 1
ATOM 2503 C CA . LEU A 1 147 ? 10.553 -10.284 19.111 1.00 14.96 147 LEU A CA 1
ATOM 2504 C C . LEU A 1 147 ? 10.260 -10.810 17.718 1.00 13.67 147 LEU A C 1
ATOM 2505 O O . LEU A 1 147 ? 11.117 -10.787 16.837 1.00 16.98 147 LEU A O 1
ATOM 2522 N N . VAL A 1 148 ? 9.040 -11.286 17.528 1.00 13.60 148 VAL A N 1
ATOM 2523 C CA . VAL A 1 148 ? 8.522 -11.513 16.186 1.00 14.61 148 VAL A CA 1
ATOM 2524 C C . VAL A 1 148 ? 8.503 -10.178 15.448 1.00 13.58 148 VAL A C 1
ATOM 2525 O O . VAL A 1 148 ? 8.038 -9.173 15.983 1.00 12.48 148 VAL A O 1
ATOM 2538 N N . VAL A 1 149 ? 9.039 -10.169 14.236 1.00 12.69 149 VAL A N 1
ATOM 2539 C CA . VAL A 1 149 ? 9.073 -8.971 13.407 1.00 13.33 149 VAL A CA 1
ATOM 2540 C C . VAL A 1 149 ? 8.516 -9.309 12.030 1.00 14.52 149 VAL A C 1
ATOM 2541 O O . VAL A 1 149 ? 9.058 -10.167 11.324 1.00 16.89 149 VAL A O 1
ATOM 2554 N N . HIS A 1 150 ? 7.418 -8.646 11.679 1.00 13.08 150 HIS A N 1
ATOM 2555 C CA . HIS A 1 150 ? 6.744 -8.834 10.397 1.00 12.80 150 HIS A CA 1
ATOM 2556 C C . HIS A 1 150 ? 6.860 -7.614 9.516 1.00 14.73 150 HIS A C 1
ATOM 2557 O O . HIS A 1 150 ? 6.684 -6.486 9.989 1.00 14.87 150 HIS A O 1
ATOM 2572 N N . THR A 1 151 ? 7.090 -7.837 8.230 1.00 14.13 151 THR A N 1
ATOM 2573 C CA . THR A 1 151 ? 6.740 -6.845 7.222 1.00 15.16 151 THR A CA 1
ATOM 2574 C C . THR A 1 151 ? 5.218 -6.859 7.077 1.00 14.47 151 THR A C 1
ATOM 2575 O O . THR A 1 151 ? 4.554 -7.764 7.567 1.00 14.50 151 THR A O 1
ATOM 2586 N N . PRO A 1 152 ? 4.652 -5.868 6.386 1.00 14.57 152 PRO A N 1
ATOM 2587 C CA . PRO A 1 152 ? 3.206 -5.888 6.151 1.00 15.37 152 PRO A CA 1
ATOM 2588 C C . PRO A 1 152 ? 2.717 -7.184 5.501 1.00 12.93 152 PRO A C 1
ATOM 2589 O O . PRO A 1 152 ? 1.676 -7.700 5.922 1.00 15.38 152 PRO A O 1
ATOM 2600 N N . GLU A 1 153 ? 3.431 -7.698 4.502 1.00 15.39 153 GLU A N 1
ATOM 2601 C CA . GLU A 1 153 ? 2.996 -8.916 3.832 1.00 17.81 153 GLU A CA 1
ATOM 2602 C C . GLU A 1 153 ? 3.128 -10.116 4.767 1.00 14.38 153 GLU A C 1
ATOM 2603 O O . GLU A 1 153 ? 2.285 -11.009 4.764 1.00 17.03 153 GLU A O 1
ATOM 2615 N N . GLU A 1 154 ? 4.183 -10.135 5.573 1.00 14.82 154 GLU A N 1
ATOM 2616 C CA . GLU A 1 154 ? 4.356 -11.188 6.574 1.00 16.15 154 GLU A CA 1
ATOM 2617 C C . GLU A 1 154 ? 3.228 -11.173 7.609 1.00 14.32 154 GLU A C 1
ATOM 2618 O O . GLU A 1 154 ? 2.800 -12.226 8.084 1.00 15.79 154 GLU A O 1
ATOM 2630 N N . ALA A 1 155 ? 2.732 -9.993 7.968 1.00 13.37 155 ALA A N 1
ATOM 2631 C CA . ALA A 1 155 ? 1.609 -9.922 8.902 1.00 14.61 155 ALA A CA 1
ATOM 2632 C C . ALA A 1 155 ? 0.352 -10.526 8.270 1.00 12.72 155 ALA A C 1
ATOM 2633 O O . ALA A 1 155 ? -0.423 -11.211 8.934 1.00 14.42 155 ALA A O 1
ATOM 2640 N N A ARG A 1 156 ? 0.145 -10.285 6.981 0.52 10.82 156 ARG A N 1
ATOM 2641 N N B ARG A 1 156 ? 0.183 -10.285 6.979 0.48 26.56 156 ARG A N 1
ATOM 2642 C CA A ARG A 1 156 ? -1.015 -10.844 6.290 0.52 13.05 156 ARG A CA 1
ATOM 2643 C CA B ARG A 1 156 ? -0.928 -10.841 6.224 0.48 15.15 156 ARG A CA 1
ATOM 2644 C C A ARG A 1 156 ? -0.904 -12.365 6.171 0.52 17.78 156 ARG A C 1
ATOM 2645 C C B ARG A 1 156 ? -0.820 -12.366 6.169 0.48 12.21 156 ARG A C 1
ATOM 2646 O O A ARG A 1 156 ? -1.887 -13.082 6.353 0.52 22.93 156 ARG A O 1
ATOM 2647 O O B ARG A 1 156 ? -1.774 -13.088 6.464 0.48 11.62 156 ARG A O 1
ATOM 2688 N N A MET A 1 157 ? 0.292 -12.856 5.863 0.52 24.52 157 MET A N 1
ATOM 2689 N N B MET A 1 157 ? 0.355 -12.856 5.792 0.48 12.24 157 MET A N 1
ATOM 2690 C CA A MET A 1 157 ? 0.506 -14.293 5.712 0.52 12.75 157 MET A CA 1
ATOM 2691 C CA B MET A 1 157 ? 0.595 -14.291 5.706 0.48 27.46 157 MET A CA 1
ATOM 2692 C C A MET A 1 157 ? 0.433 -14.999 7.063 0.52 15.32 157 MET A C 1
ATOM 2693 C C B MET A 1 157 ? 0.406 -14.976 7.057 0.48 13.76 157 MET A C 1
ATOM 2694 O O A MET A 1 157 ? 0.034 -16.163 7.140 0.52 25.86 157 MET A O 1
ATOM 2695 O O B MET A 1 157 ? -0.089 -16.107 7.124 0.48 12.31 157 MET A O 1
ATOM 2722 N N . SER A 1 158 ? 0.813 -14.298 8.125 1.00 13.58 158 SER A N 1
ATOM 2723 C CA . SER A 1 158 ? 0.669 -14.832 9.470 1.00 14.51 158 SER A CA 1
ATOM 2724 C C . SER A 1 158 ? -0.806 -15.091 9.776 1.00 13.13 158 SER A C 1
ATOM 2725 O O . SER A 1 158 ? -1.163 -16.164 10.274 1.00 14.33 158 SER A O 1
ATOM 2734 N N . MET A 1 159 ? -1.667 -14.123 9.473 1.00 13.08 159 MET A N 1
ATOM 2735 C CA . MET A 1 159 ? -3.091 -14.305 9.723 1.00 13.79 159 MET A CA 1
ATOM 2736 C C . MET A 1 159 ? -3.653 -15.448 8.873 1.00 12.96 159 MET A C 1
ATOM 2737 O O . MET A 1 159 ? -4.423 -16.283 9.369 1.00 13.46 159 MET A O 1
ATOM 2751 N N . LYS A 1 160 ? -3.264 -15.488 7.603 1.00 13.80 160 LYS A N 1
ATOM 2752 C CA . LYS A 1 160 ? -3.699 -16.539 6.688 1.00 13.55 160 LYS A CA 1
ATOM 2753 C C . LYS A 1 160 ? -3.365 -17.913 7.262 1.00 15.07 160 LYS A C 1
ATOM 2754 O O . LYS A 1 160 ? -4.213 -18.809 7.297 1.00 15.70 160 LYS A O 1
ATOM 2773 N N . GLN A 1 161 ? -2.125 -18.069 7.712 1.00 14.10 161 GLN A N 1
ATOM 2774 C CA . GLN A 1 161 ? -1.657 -19.325 8.293 1.00 17.27 161 GLN A CA 1
ATOM 2775 C C . GLN A 1 161 ? -2.388 -19.671 9.591 1.00 13.11 161 GLN A C 1
ATOM 2776 O O . GLN A 1 161 ? -2.784 -20.818 9.795 1.00 15.42 161 GLN A O 1
ATOM 2790 N N . ARG A 1 162 ? -2.564 -18.685 10.464 1.00 13.74 162 ARG A N 1
ATOM 2791 C CA . ARG A 1 162 ? -3.247 -18.918 11.733 1.00 13.62 162 ARG A CA 1
ATOM 2792 C C . ARG A 1 162 ? -4.676 -19.392 11.498 1.00 13.29 162 ARG A C 1
ATOM 2793 O O . ARG A 1 162 ? -5.165 -20.289 12.188 1.00 13.96 162 ARG A O 1
ATOM 2814 N N . MET A 1 163 ? -5.343 -18.803 10.512 1.00 13.15 163 MET A N 1
ATOM 2815 C CA . MET A 1 163 ? -6.704 -19.201 10.181 1.00 14.68 163 MET A CA 1
ATOM 2816 C C . MET A 1 163 ? -6.758 -20.634 9.659 1.00 14.00 163 MET A C 1
ATOM 2817 O O . MET A 1 163 ? -7.636 -21.411 10.040 1.00 16.08 163 MET A O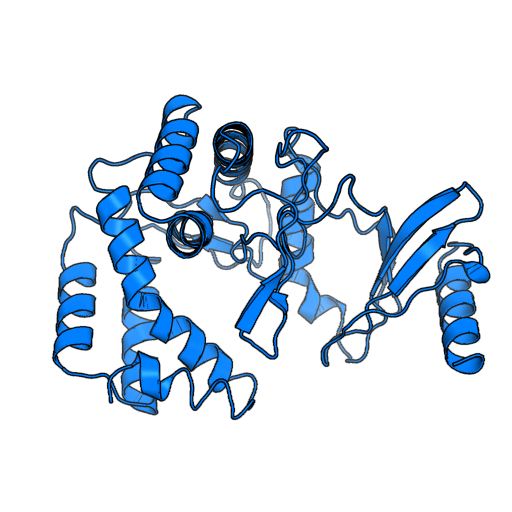 1
ATOM 2831 N N . ASP A 1 164 ? -5.832 -20.991 8.776 1.00 15.51 164 ASP A N 1
ATOM 2832 C CA . ASP A 1 164 ? -5.779 -22.357 8.265 1.00 16.52 164 ASP A CA 1
ATOM 2833 C C . ASP A 1 164 ? -5.580 -23.358 9.402 1.00 14.73 164 ASP A C 1
ATOM 2834 O O . ASP A 1 164 ? -6.195 -24.423 9.411 1.00 16.81 164 ASP A O 1
ATOM 2843 N N . ALA A 1 165 ? -4.715 -23.016 10.354 1.00 14.98 165 ALA A N 1
ATOM 2844 C CA . ALA A 1 165 ? -4.414 -23.920 11.455 1.00 16.15 165 ALA A CA 1
ATOM 2845 C C . ALA A 1 165 ? -5.634 -24.112 12.350 1.00 14.44 165 ALA A C 1
ATOM 2846 O O . ALA A 1 165 ? -5.920 -25.227 12.776 1.00 16.17 165 ALA A O 1
ATOM 2853 N N . VAL A 1 166 ? -6.362 -23.037 12.633 1.00 14.89 166 VAL A N 1
ATOM 2854 C CA . VAL A 1 166 ? -7.573 -23.168 13.438 1.00 15.15 166 VAL A CA 1
ATOM 2855 C C . VAL A 1 166 ? -8.636 -23.999 12.710 1.00 16.50 166 VAL A C 1
ATOM 2856 O O . VAL A 1 166 ? -9.302 -24.841 13.319 1.00 16.64 166 VAL A O 1
ATOM 2869 N N . ARG A 1 167 ? -8.768 -23.793 11.405 1.00 17.31 167 ARG A N 1
ATOM 2870 C CA . ARG A 1 167 ? -9.743 -24.535 10.610 1.00 18.88 167 ARG A CA 1
ATOM 2871 C C . ARG A 1 167 ? -9.436 -26.026 10.662 1.00 20.58 167 ARG A C 1
ATOM 2872 O O . ARG A 1 167 ? -10.335 -26.847 10.794 1.00 21.23 167 ARG A O 1
ATOM 2893 N N . ALA A 1 168 ? -8.153 -26.367 10.575 1.00 18.43 168 ALA A N 1
ATOM 2894 C CA . ALA A 1 168 ? -7.728 -27.759 10.565 1.00 22.25 168 ALA A CA 1
ATOM 2895 C C . ALA A 1 168 ? -8.038 -28.452 11.895 1.00 19.42 168 ALA A C 1
ATOM 2896 O O . ALA A 1 168 ? -8.300 -29.652 11.936 1.00 24.78 168 ALA A O 1
ATOM 2903 N N . LYS A 1 169 ? -8.009 -27.684 12.978 1.00 19.31 169 LYS A N 1
ATOM 2904 C CA . LYS A 1 169 ? -8.248 -28.224 14.312 1.00 20.89 169 LYS A CA 1
ATOM 2905 C C . LYS A 1 169 ? -9.720 -28.290 14.693 1.00 22.19 169 LYS A C 1
ATOM 2906 O O . LYS A 1 169 ? -10.172 -29.288 15.247 1.00 26.12 169 LYS A O 1
ATOM 2925 N N . PHE A 1 170 ? -10.462 -27.223 14.413 1.00 19.97 170 PHE A N 1
ATOM 2926 C CA . PHE A 1 170 ? -11.822 -27.085 14.927 1.00 21.33 170 PHE A CA 1
ATOM 2927 C C . PHE A 1 170 ? -12.887 -26.975 13.845 1.00 23.23 170 PHE A C 1
ATOM 2928 O O . PHE A 1 170 ? -14.067 -27.200 14.108 1.00 23.83 170 PHE A O 1
ATOM 2945 N N . GLY A 1 171 ? -12.479 -26.622 12.634 1.00 21.23 171 GLY A N 1
ATOM 2946 C CA . GLY A 1 171 ? -13.432 -26.284 11.597 1.00 21.95 171 GLY A CA 1
ATOM 2947 C C . GLY A 1 171 ? -13.852 -24.836 11.756 1.00 21.20 171 GLY A C 1
ATOM 2948 O O . GLY A 1 171 ? -13.642 -24.229 12.807 1.00 21.87 171 GLY A O 1
ATOM 2952 N N . VAL A 1 172 ? -14.432 -24.277 10.703 1.00 22.54 172 VAL A N 1
ATOM 2953 C CA . VAL A 1 172 ? -14.945 -22.913 10.728 1.00 19.08 172 VAL A CA 1
ATOM 2954 C C . VAL A 1 172 ? -16.215 -22.895 9.901 1.00 19.26 172 VAL A C 1
ATOM 2955 O O . VAL A 1 172 ? -16.260 -23.493 8.831 1.00 20.88 172 VAL A O 1
ATOM 2968 N N . GLY A 1 173 ? -17.244 -22.209 10.391 1.00 20.70 173 GLY A N 1
ATOM 2969 C CA . GLY A 1 173 ? -18.483 -22.085 9.649 1.00 20.32 173 GLY A CA 1
ATOM 2970 C C . GLY A 1 173 ? -18.209 -21.501 8.276 1.00 20.72 173 GLY A C 1
ATOM 2971 O O . GLY A 1 173 ? -17.304 -20.684 8.113 1.00 20.75 173 GLY A O 1
ATOM 2975 N N . GLU A 1 174 ? -19.001 -21.900 7.288 1.00 24.52 174 GLU A N 1
ATOM 2976 C CA . GLU A 1 174 ? -18.743 -21.517 5.904 1.00 23.11 174 GLU A CA 1
ATOM 2977 C C . GLU A 1 174 ? -18.787 -20.002 5.684 1.00 26.34 174 GLU A C 1
ATOM 2978 O O . GLU A 1 174 ? -17.892 -19.434 5.056 1.00 21.32 174 GLU A O 1
ATOM 2990 N N . ASN A 1 175 ? -19.827 -19.341 6.183 1.00 21.14 175 ASN A N 1
ATOM 2991 C CA . ASN A 1 175 ? -19.950 -17.903 5.970 1.00 22.49 175 ASN A CA 1
ATOM 2992 C C . ASN A 1 175 ? -18.801 -17.150 6.629 1.00 20.53 175 ASN A C 1
ATOM 2993 O O . ASN A 1 175 ? -18.247 -16.211 6.053 1.00 19.47 175 ASN A O 1
ATOM 3004 N N . LEU A 1 176 ? -18.438 -17.565 7.836 1.00 18.52 176 LEU A N 1
ATOM 3005 C CA . LEU A 1 176 ? -17.351 -16.917 8.561 1.00 15.76 176 LEU A CA 1
ATOM 3006 C C . LEU A 1 176 ? -16.025 -17.113 7.822 1.00 18.23 176 LEU A C 1
ATOM 3007 O O . LEU A 1 176 ? -15.246 -16.171 7.662 1.00 15.88 176 LEU A O 1
ATOM 3023 N N . TRP A 1 177 ? -15.783 -18.330 7.350 1.00 17.60 177 TRP A N 1
ATOM 3024 C CA . TRP A 1 177 ? -14.565 -18.619 6.608 1.00 16.80 177 TRP A CA 1
ATOM 3025 C C . TRP A 1 177 ? -14.487 -17.761 5.347 1.00 18.79 177 TRP A C 1
ATOM 3026 O O . TRP A 1 177 ? -13.442 -17.185 5.039 1.00 18.49 177 TRP A O 1
ATOM 3047 N N . ASN A 1 178 ? -15.594 -17.674 4.620 1.00 18.80 178 ASN A N 1
ATOM 3048 C CA . ASN A 1 178 ? -15.628 -16.864 3.411 1.00 19.01 178 ASN A CA 1
ATOM 3049 C C . ASN A 1 178 ? -15.350 -15.394 3.709 1.00 18.72 178 ASN A C 1
ATOM 3050 O O . ASN A 1 178 ? -14.674 -14.718 2.934 1.00 19.41 178 ASN A O 1
ATOM 3061 N N . ARG A 1 179 ? -15.874 -14.897 4.825 1.00 16.77 179 ARG A N 1
ATOM 3062 C CA . ARG A 1 179 ? -15.594 -13.526 5.226 1.00 17.21 179 ARG A CA 1
ATOM 3063 C C . ARG A 1 179 ? -14.098 -13.340 5.491 1.00 18.74 179 ARG A C 1
ATOM 3064 O O . ARG A 1 179 ? -13.491 -12.380 5.014 1.00 16.67 179 ARG A O 1
ATOM 3085 N N . TRP A 1 180 ? -13.500 -14.258 6.245 1.00 15.58 180 TRP A N 1
ATOM 3086 C CA . TRP A 1 180 ? -12.076 -14.169 6.531 1.00 15.67 180 TRP A CA 1
ATOM 3087 C C . TRP A 1 180 ? -11.265 -14.159 5.240 1.00 16.74 180 TRP A C 1
ATOM 3088 O O . TRP A 1 180 ? -10.325 -13.378 5.086 1.00 16.53 180 TRP A O 1
ATOM 3109 N N . GLN A 1 181 ? -11.615 -15.045 4.316 1.00 16.23 181 GLN A N 1
ATOM 3110 C CA . GLN A 1 181 ? -10.858 -15.147 3.077 1.00 17.19 181 GLN A CA 1
ATOM 3111 C C . GLN A 1 181 ? -10.997 -13.882 2.230 1.00 18.09 181 GLN A C 1
ATOM 3112 O O . GLN A 1 181 ? -10.029 -13.439 1.616 1.00 17.86 181 GLN A O 1
ATOM 3126 N N . ALA A 1 182 ? -12.188 -13.295 2.202 1.00 16.73 182 ALA A N 1
ATOM 3127 C CA . ALA A 1 182 ? -12.388 -12.067 1.435 1.00 16.61 182 ALA A CA 1
ATOM 3128 C C . ALA A 1 182 ? -11.491 -10.964 1.993 1.00 18.01 182 ALA A C 1
ATOM 3129 O O . ALA A 1 182 ? -10.919 -10.170 1.244 1.00 20.88 182 ALA A O 1
ATOM 3136 N N . TRP A 1 183 ? -11.359 -10.927 3.312 1.00 16.46 183 TRP A N 1
ATOM 3137 C CA . TRP A 1 183 ? -10.495 -9.953 3.967 1.00 15.45 183 TRP A CA 1
ATOM 3138 C C . TRP A 1 183 ? -9.039 -10.186 3.580 1.00 16.34 183 TRP A C 1
ATOM 3139 O O . TRP A 1 183 ? -8.347 -9.268 3.141 1.00 16.42 183 TRP A O 1
ATOM 3160 N N . LEU A 1 184 ? -8.577 -11.420 3.730 1.00 15.78 184 LEU A N 1
ATOM 3161 C CA . LEU A 1 184 ? -7.206 -11.765 3.381 1.00 16.27 184 LEU A CA 1
ATOM 3162 C C . LEU A 1 184 ? -6.883 -11.377 1.946 1.00 21.73 184 LEU A C 1
ATOM 3163 O O . LEU A 1 184 ? -5.757 -10.979 1.645 1.00 20.74 184 LEU A O 1
ATOM 3179 N N . ASN A 1 185 ? -7.867 -11.508 1.062 1.00 18.52 185 ASN A N 1
ATOM 3180 C CA . ASN A 1 185 ? -7.638 -11.334 -0.366 1.00 20.48 185 ASN A CA 1
ATOM 3181 C C . ASN A 1 185 ? -7.840 -9.907 -0.859 1.00 22.12 185 ASN A C 1
ATOM 3182 O O . ASN A 1 185 ? -7.617 -9.627 -2.032 1.00 24.22 185 ASN A O 1
ATOM 3193 N N . ASP A 1 186 ? -8.242 -9.008 0.032 1.00 20.18 186 ASP A N 1
ATOM 3194 C CA . ASP A 1 186 ? -8.452 -7.613 -0.340 1.00 22.39 186 ASP A CA 1
ATOM 3195 C C . ASP A 1 186 ? -7.187 -6.790 -0.091 1.00 23.23 186 ASP A C 1
ATOM 3196 O O . ASP A 1 186 ? -6.971 -6.276 1.006 1.00 21.99 186 ASP A O 1
ATOM 3205 N N . ASP A 1 187 ? -6.362 -6.664 -1.126 1.00 24.98 187 ASP A N 1
ATOM 3206 C CA . ASP A 1 187 ? -5.061 -6.005 -1.020 1.00 28.43 187 ASP A CA 1
ATOM 3207 C C . ASP A 1 187 ? -5.132 -4.636 -0.359 1.00 25.53 187 ASP A C 1
ATOM 3208 O O . ASP A 1 187 ? -4.340 -4.317 0.529 1.00 27.17 187 ASP A O 1
ATOM 3217 N N . ASP A 1 188 ? -6.085 -3.831 -0.806 1.00 27.60 188 ASP A N 1
ATOM 3218 C CA . ASP A 1 188 ? -6.109 -2.413 -0.481 1.00 31.53 188 ASP A CA 1
ATOM 3219 C C . ASP A 1 188 ? -6.527 -2.164 0.965 1.00 27.68 188 ASP A C 1
ATOM 3220 O O . ASP A 1 188 ? -6.294 -1.088 1.512 1.00 29.87 188 ASP A O 1
ATOM 3229 N N A MET A 1 189 ? -7.123 -3.168 1.595 0.53 23.94 189 MET A N 1
ATOM 3230 N N B MET A 1 189 ? -7.142 -3.166 1.584 0.47 24.36 189 MET A N 1
ATOM 3231 C CA A MET A 1 189 ? -7.567 -3.024 2.973 0.53 25.47 189 MET A CA 1
ATOM 3232 C CA B MET A 1 189 ? -7.567 -3.049 2.973 0.47 22.33 189 MET A CA 1
ATOM 3233 C C A MET A 1 189 ? -6.431 -3.218 3.975 0.53 21.68 189 MET A C 1
ATOM 3234 C C B MET A 1 189 ? -6.392 -3.143 3.936 0.47 19.76 189 MET A C 1
ATOM 3235 O O A MET A 1 189 ? -6.499 -2.722 5.098 0.53 17.27 189 MET A O 1
ATOM 3236 O O B MET A 1 189 ? -6.396 -2.512 4.990 0.47 26.52 189 MET A O 1
ATOM 3263 N N . TRP A 1 190 ? -5.386 -3.933 3.572 1.00 18.10 190 TRP A N 1
ATOM 3264 C CA . TRP A 1 190 ? -4.280 -4.222 4.480 1.00 18.75 190 TRP A CA 1
ATOM 3265 C C . TRP A 1 190 ? -3.306 -3.064 4.637 1.00 16.52 190 TRP A C 1
ATOM 3266 O O . TRP A 1 190 ? -3.013 -2.351 3.682 1.00 18.83 190 TRP A O 1
ATOM 3288 N N . PRO A 1 191 ? -2.796 -2.873 5.864 1.00 15.38 191 PRO A N 1
ATOM 3289 C CA . PRO A 1 191 ? -1.827 -1.802 6.103 1.00 15.34 191 PRO A CA 1
ATOM 3290 C C . PRO A 1 191 ? -0.532 -2.036 5.342 1.00 14.79 191 PRO A C 1
ATOM 3291 O O . PRO A 1 191 ? -0.155 -3.189 5.102 1.00 16.36 191 PRO A O 1
ATOM 3302 N N . LYS A 1 192 ? 0.137 -0.946 4.986 1.00 15.04 192 LYS A N 1
ATOM 3303 C CA . LYS A 1 192 ? 1.383 -1.008 4.235 1.00 15.01 192 LYS A CA 1
ATOM 3304 C C . LYS A 1 192 ? 2.567 -0.696 5.157 1.00 14.64 192 LYS A C 1
ATOM 3305 O O . LYS A 1 192 ? 3.680 -0.495 4.688 1.00 15.95 192 LYS A O 1
ATOM 3324 N N . LYS A 1 193 ? 2.318 -0.648 6.466 1.00 14.20 193 LYS A N 1
ATOM 3325 C CA . LYS A 1 193 ? 3.376 -0.529 7.467 1.00 14.14 193 LYS A CA 1
ATOM 3326 C C . LYS A 1 193 ? 3.060 -1.399 8.671 1.00 15.69 193 LYS A C 1
ATOM 3327 O O . LYS A 1 193 ? 1.901 -1.710 8.933 1.00 17.44 193 LYS A O 1
ATOM 3346 N N . THR A 1 194 ? 4.098 -1.765 9.414 1.00 14.01 194 THR A N 1
ATOM 3347 C CA . THR A 1 194 ? 3.953 -2.437 10.700 1.00 13.10 194 THR A CA 1
ATOM 3348 C C . THR A 1 194 ? 4.705 -1.633 11.752 1.00 14.42 194 THR A C 1
ATOM 3349 O O . THR A 1 194 ? 5.438 -0.698 11.427 1.00 17.42 194 THR A O 1
ATOM 3360 N N . GLY A 1 195 ? 4.511 -1.968 13.018 1.00 13.09 195 GLY A N 1
ATOM 3361 C CA . GLY A 1 195 ? 5.181 -1.270 14.093 1.00 13.41 195 GLY A CA 1
ATOM 3362 C C . GLY A 1 195 ? 5.215 -2.107 15.354 1.00 10.89 195 GLY A C 1
ATOM 3363 O O . GLY A 1 195 ? 4.568 -3.144 15.436 1.00 10.77 195 GLY A O 1
ATOM 3367 N N . LEU A 1 196 ? 5.974 -1.650 16.342 1.00 11.67 196 LEU A N 1
ATOM 3368 C CA . LEU A 1 196 ? 5.996 -2.269 17.661 1.00 10.15 196 LEU A CA 1
ATOM 3369 C C . LEU A 1 196 ? 4.650 -2.094 18.327 1.00 9.19 196 LEU A C 1
ATOM 3370 O O . LEU A 1 196 ? 4.204 -0.964 18.540 1.00 10.31 196 LEU A O 1
ATOM 3386 N N . ILE A 1 197 ? 4.017 -3.205 18.674 1.00 8.70 197 ILE A N 1
ATOM 3387 C CA . ILE A 1 197 ? 2.721 -3.176 19.342 1.00 8.88 197 ILE A CA 1
ATOM 3388 C C . ILE A 1 197 ? 2.811 -3.741 20.747 1.00 8.18 197 ILE A C 1
ATOM 3389 O O . ILE A 1 197 ? 3.750 -4.469 21.084 1.00 9.79 197 ILE A O 1
ATOM 3405 N N . HIS A 1 198 ? 1.801 -3.417 21.548 1.00 7.95 198 HIS A N 1
ATOM 3406 C CA . HIS A 1 198 ? 1.658 -3.967 22.878 1.00 8.55 198 HIS A CA 1
ATOM 3407 C C . HIS A 1 198 ? 1.064 -5.375 22.787 1.00 8.42 198 HIS A C 1
ATOM 3408 O O . HIS A 1 198 ? 1.578 -6.309 23.409 1.00 8.62 198 HIS A O 1
ATOM 3423 N N . GLY A 1 199 ? 0.002 -5.541 21.997 1.00 8.71 199 GLY A N 1
ATOM 3424 C CA . GLY A 1 199 ? -0.518 -6.856 21.674 1.00 8.75 199 GLY A CA 1
ATOM 3425 C C . GLY A 1 199 ? -1.559 -7.398 22.624 1.00 8.73 199 GLY A C 1
ATOM 3426 O O . GLY A 1 199 ? -2.165 -8.425 22.337 1.00 9.18 199 GLY A O 1
ATOM 3430 N N . ASP A 1 200 ? -1.743 -6.741 23.756 1.00 8.21 200 ASP A N 1
ATOM 3431 C CA . ASP A 1 200 ? -2.789 -7.102 24.726 1.00 7.54 200 ASP A CA 1
AT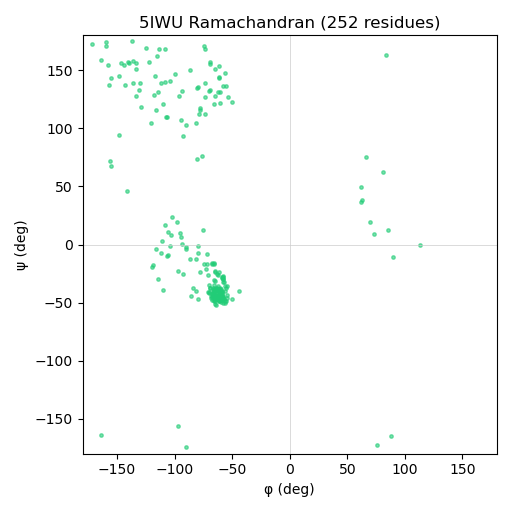OM 3432 C C . ASP A 1 200 ? -3.407 -5.850 25.337 1.00 7.05 200 ASP A C 1
ATOM 3433 O O . ASP A 1 200 ? -3.572 -5.744 26.552 1.00 9.10 200 ASP A O 1
ATOM 3442 N N . VAL A 1 201 ? -3.728 -4.888 24.478 1.00 8.21 201 VAL A N 1
ATOM 3443 C CA . VAL A 1 201 ? -4.306 -3.635 24.927 1.00 9.06 201 VAL A CA 1
ATOM 3444 C C . VAL A 1 201 ? -5.778 -3.845 25.224 1.00 8.66 201 VAL A C 1
ATOM 3445 O O . VAL A 1 201 ? -6.572 -4.188 24.336 1.00 9.15 201 VAL A O 1
ATOM 3458 N N . HIS A 1 202 ? -6.123 -3.676 26.492 1.00 8.46 202 HIS A N 1
ATOM 3459 C CA . HIS A 1 202 ? -7.511 -3.676 26.914 1.00 8.20 202 HIS A CA 1
ATOM 3460 C C . HIS A 1 202 ? -7.593 -2.971 28.260 1.00 8.53 202 HIS A C 1
ATOM 3461 O O . HIS A 1 202 ? -6.570 -2.604 28.840 1.00 8.94 202 HIS A O 1
ATOM 3476 N N . ALA A 1 203 ? -8.807 -2.761 28.758 1.00 8.68 203 ALA A N 1
ATOM 3477 C CA . ALA A 1 203 ? -9.007 -1.886 29.919 1.00 9.22 203 ALA A CA 1
ATOM 3478 C C . ALA A 1 203 ? -8.216 -2.323 31.146 1.00 9.65 203 ALA A C 1
ATOM 3479 O O . ALA A 1 203 ? -7.831 -1.474 31.962 1.00 10.75 203 ALA A O 1
ATOM 3486 N N . GLY A 1 204 ? -7.971 -3.625 31.289 1.00 9.62 204 GLY A N 1
ATOM 3487 C CA . GLY A 1 204 ? -7.234 -4.137 32.432 1.00 9.68 204 GLY A CA 1
ATOM 3488 C C . GLY A 1 204 ? -5.759 -3.801 32.397 1.00 9.96 204 GLY A C 1
ATOM 3489 O O . GLY A 1 204 ? -5.071 -3.881 33.420 1.00 10.68 204 GLY A O 1
ATOM 3493 N N . HIS A 1 205 ? -5.272 -3.417 31.224 1.00 9.03 205 HIS A N 1
ATOM 3494 C CA . HIS A 1 205 ? -3.862 -3.123 31.036 1.00 8.90 205 HIS A CA 1
ATOM 3495 C C . HIS A 1 205 ? -3.584 -1.651 30.770 1.00 9.46 205 HIS A C 1
ATOM 3496 O O . HIS A 1 205 ? -2.424 -1.248 30.720 1.00 9.74 205 HIS A O 1
ATOM 3511 N N . THR A 1 206 ? -4.636 -0.853 30.593 1.00 9.07 206 THR A N 1
ATOM 3512 C CA . THR A 1 206 ? -4.513 0.591 30.436 1.00 9.66 206 THR A CA 1
ATOM 3513 C C . THR A 1 206 ? -4.745 1.254 31.780 1.00 9.82 206 THR A C 1
ATOM 3514 O O . THR A 1 206 ? -5.873 1.288 32.275 1.00 10.29 206 THR A O 1
ATOM 3525 N N A MET A 1 207 ? -3.674 1.778 32.378 0.71 9.58 207 MET A N 1
ATOM 3526 N N B MET A 1 207 ? -3.667 1.769 32.366 0.29 11.42 207 MET A N 1
ATOM 3527 C CA A MET A 1 207 ? -3.753 2.502 33.640 0.71 8.19 207 MET A CA 1
ATOM 3528 C CA B MET A 1 207 ? -3.737 2.510 33.613 0.29 15.60 207 MET A CA 1
ATOM 3529 C C A MET A 1 207 ? -4.165 3.933 33.364 0.71 11.46 207 MET A C 1
ATOM 3530 C C B MET A 1 207 ? -4.225 3.912 33.303 0.29 11.48 207 MET A C 1
ATOM 3531 O O A MET A 1 207 ? -3.593 4.589 32.503 0.71 12.18 207 MET A O 1
ATOM 3532 O O B MET A 1 207 ? -3.761 4.534 32.353 0.29 8.32 207 MET A O 1
ATOM 3559 N N . ILE A 1 208 ? -5.163 4.406 34.101 1.00 10.43 208 ILE A N 1
ATOM 3560 C CA . ILE A 1 208 ? -5.709 5.736 33.893 1.00 9.69 208 ILE A CA 1
ATOM 3561 C C . ILE A 1 208 ? -5.633 6.591 35.148 1.00 11.69 208 ILE A C 1
ATOM 3562 O O . ILE A 1 208 ? -5.633 6.086 36.275 1.00 12.72 208 ILE A O 1
ATOM 3579 N N . ASP A 1 209 ? -5.575 7.899 34.936 1.00 12.08 209 ASP A N 1
ATOM 3580 C CA . ASP A 1 209 ? -5.651 8.865 36.027 1.00 14.12 209 ASP A CA 1
ATOM 3581 C C . ASP A 1 209 ? -7.107 9.256 36.274 1.00 13.67 209 ASP A C 1
ATOM 3582 O O . ASP A 1 209 ? -8.026 8.697 35.663 1.00 14.58 209 ASP A O 1
ATOM 3591 N N . LYS A 1 210 ? -7.318 10.218 37.170 1.00 16.67 210 LYS A N 1
ATOM 3592 C CA . LYS A 1 210 ? -8.666 10.586 37.595 1.00 19.74 210 LYS A CA 1
ATOM 3593 C C . LYS A 1 210 ? -9.508 11.198 36.473 1.00 17.74 210 LYS A C 1
ATOM 3594 O O . LYS A 1 210 ? -10.730 11.294 36.594 1.00 20.46 210 LYS A O 1
ATOM 3613 N N . ASP A 1 211 ? -8.853 11.611 35.394 1.00 16.43 211 ASP A N 1
ATOM 3614 C CA . ASP A 1 211 ? -9.532 12.206 34.245 1.00 16.57 211 ASP A CA 1
ATOM 3615 C C . ASP A 1 211 ? -9.655 11.228 33.079 1.00 15.79 211 ASP A C 1
ATOM 3616 O O . ASP A 1 211 ? -10.064 11.602 31.982 1.00 16.53 211 ASP A O 1
ATOM 3625 N N . ALA A 1 212 ? -9.292 9.973 33.331 1.00 13.72 212 ALA A N 1
ATOM 3626 C CA . ALA A 1 212 ? -9.347 8.910 32.330 1.00 12.36 212 ALA A CA 1
ATOM 3627 C C . ALA A 1 212 ? -8.308 9.055 31.217 1.00 12.74 212 ALA A C 1
ATOM 3628 O O . ALA A 1 212 ? -8.442 8.435 30.156 1.00 13.21 212 ALA A O 1
ATOM 3635 N N . ASN A 1 213 ? -7.256 9.830 31.464 1.00 12.34 213 ASN A N 1
ATOM 3636 C CA . ASN A 1 213 ? -6.082 9.744 30.602 1.00 12.21 213 ASN A CA 1
ATOM 3637 C C . ASN A 1 213 ? -5.364 8.433 30.821 1.00 10.43 213 ASN A C 1
ATOM 3638 O O . ASN A 1 213 ? -5.126 8.051 31.960 1.00 13.35 213 ASN A O 1
ATOM 3649 N N . VAL A 1 214 ? -5.029 7.749 29.736 1.00 10.57 214 VAL A N 1
ATOM 3650 C CA . VAL A 1 214 ? -4.178 6.569 29.822 1.00 10.63 214 VAL A CA 1
ATOM 3651 C C . VAL A 1 214 ? -2.751 7.030 30.105 1.00 12.73 214 VAL A C 1
ATOM 3652 O O . VAL A 1 214 ? -2.130 7.692 29.279 1.00 14.39 214 VAL A O 1
ATOM 3665 N N . THR A 1 215 ? -2.258 6.708 31.295 1.00 10.85 215 THR A N 1
ATOM 3666 C CA . THR A 1 215 ? -0.937 7.154 31.738 1.00 10.58 215 THR A CA 1
ATOM 3667 C C . THR A 1 215 ? 0.098 6.023 31.737 1.00 9.98 215 THR A C 1
ATOM 3668 O O . THR A 1 215 ? 1.300 6.272 31.895 1.00 10.93 215 THR A O 1
ATOM 3679 N N . GLY A 1 216 ? -0.351 4.786 31.542 1.00 9.56 216 GLY A N 1
ATOM 3680 C CA . GLY A 1 216 ? 0.554 3.654 31.596 1.00 11.02 216 GLY A CA 1
ATOM 3681 C C . GLY A 1 216 ? -0.046 2.421 30.972 1.00 10.30 216 GLY A C 1
ATOM 3682 O O . GLY A 1 216 ? -1.265 2.322 30.850 1.00 9.60 216 GLY A O 1
ATOM 3686 N N . LEU A 1 217 ? 0.820 1.494 30.576 1.00 9.48 217 LEU A N 1
ATOM 3687 C CA . LEU A 1 217 ? 0.408 0.200 30.049 1.00 8.90 217 LEU A CA 1
ATOM 3688 C C . LEU A 1 217 ? 1.199 -0.877 30.773 1.00 9.35 217 LEU A C 1
ATOM 3689 O O . LEU A 1 217 ? 2.426 -0.766 30.905 1.00 9.16 217 LEU A O 1
ATOM 3705 N N . ILE A 1 218 ? 0.497 -1.915 31.220 1.00 9.02 218 ILE A N 1
ATOM 3706 C CA . ILE A 1 218 ? 1.123 -3.070 31.853 1.00 8.48 218 ILE A CA 1
ATOM 3707 C C . ILE A 1 218 ? 0.956 -4.314 30.982 1.00 7.89 218 ILE A C 1
ATOM 3708 O O . ILE A 1 218 ? 0.201 -4.305 30.007 1.00 9.21 218 ILE A O 1
ATOM 3724 N N . ASP A 1 219 ? 1.698 -5.360 31.345 1.00 8.79 219 ASP A N 1
ATOM 3725 C CA . ASP A 1 219 ? 1.522 -6.713 30.820 1.00 9.16 219 ASP A CA 1
ATOM 3726 C C . ASP A 1 219 ? 1.851 -6.804 29.335 1.00 10.25 219 ASP A C 1
ATOM 3727 O O . ASP A 1 219 ? 0.974 -6.943 28.481 1.00 10.42 219 ASP A O 1
ATOM 3736 N N . TRP A 1 220 ? 3.150 -6.790 29.061 1.00 10.83 220 TRP A N 1
ATOM 3737 C CA . TRP A 1 220 ? 3.701 -6.651 27.718 1.00 9.63 220 TRP A CA 1
ATOM 3738 C C . TRP A 1 220 ? 4.097 -7.977 27.053 1.00 9.78 220 TRP A C 1
ATOM 3739 O O . TRP A 1 220 ? 4.858 -7.994 26.079 1.00 10.45 220 TRP A O 1
ATOM 3760 N N . THR A 1 221 ? 3.566 -9.093 27.545 1.00 9.70 221 THR A N 1
ATOM 3761 C CA . THR A 1 221 ? 3.951 -10.414 27.044 1.00 11.60 221 THR A CA 1
ATOM 3762 C C . THR A 1 221 ? 3.696 -10.626 25.547 1.00 10.46 221 THR A C 1
ATOM 3763 O O . THR A 1 221 ? 4.382 -11.431 24.918 1.00 10.22 221 THR A O 1
ATOM 3774 N N . GLU A 1 222 ? 2.716 -9.932 24.980 1.00 8.69 222 GLU A N 1
ATOM 3775 C CA . GLU A 1 222 ? 2.333 -10.138 23.589 1.00 9.30 222 GLU A CA 1
ATOM 3776 C C . GLU A 1 222 ? 3.002 -9.167 22.623 1.00 9.35 222 GLU A C 1
ATOM 3777 O O . GLU A 1 222 ? 2.654 -9.118 21.439 1.00 11.07 222 GLU A O 1
ATOM 3789 N N . ALA A 1 223 ? 3.974 -8.404 23.104 1.00 9.12 223 ALA A N 1
ATOM 3790 C CA . ALA A 1 223 ? 4.626 -7.412 22.260 1.00 9.79 223 ALA A CA 1
ATOM 3791 C C . ALA A 1 223 ? 5.322 -8.058 21.068 1.00 10.06 223 ALA A C 1
ATOM 3792 O O . ALA A 1 223 ? 5.899 -9.148 21.172 1.00 10.61 223 ALA A O 1
ATOM 3799 N N . LYS A 1 224 ? 5.289 -7.370 19.936 1.00 9.54 224 LYS A N 1
ATOM 3800 C CA . LYS A 1 224 ? 5.918 -7.826 18.711 1.00 11.36 224 LYS A CA 1
ATOM 3801 C C . LYS A 1 224 ? 5.840 -6.703 17.699 1.00 10.30 224 LYS A C 1
ATOM 3802 O O . LYS A 1 224 ? 5.221 -5.689 17.965 1.00 10.35 224 LYS A O 1
ATOM 3821 N N . VAL A 1 225 ? 6.487 -6.858 16.555 1.00 11.20 225 VAL A N 1
ATOM 3822 C CA . VAL A 1 225 ? 6.429 -5.843 15.508 1.00 11.71 225 VAL A CA 1
ATOM 3823 C C . VAL A 1 225 ? 5.549 -6.396 14.395 1.00 9.89 225 VAL A C 1
ATOM 3824 O O . VAL A 1 225 ? 5.927 -7.354 13.721 1.00 11.67 225 VAL A O 1
ATOM 3837 N N . THR A 1 226 ? 4.358 -5.824 14.233 1.00 10.91 226 THR A N 1
ATOM 3838 C CA . THR A 1 226 ? 3.391 -6.377 13.294 1.00 10.77 226 THR A CA 1
ATOM 3839 C C . THR A 1 226 ? 2.309 -5.342 12.999 1.00 11.67 226 THR A C 1
ATOM 3840 O O . THR A 1 226 ? 2.497 -4.163 13.249 1.00 11.54 226 THR A O 1
ATOM 3851 N N . ASP A 1 227 ? 1.200 -5.794 12.426 1.00 11.34 227 ASP A N 1
ATOM 3852 C CA . ASP A 1 227 ? 0.023 -4.964 12.202 1.00 12.17 227 ASP A CA 1
ATOM 3853 C C . ASP A 1 227 ? -0.361 -4.248 13.501 1.00 9.47 227 ASP A C 1
ATOM 3854 O O . ASP A 1 227 ? -0.612 -4.890 14.518 1.00 11.15 227 ASP A O 1
ATOM 3863 N N . VAL A 1 228 ? -0.410 -2.918 13.460 1.00 10.70 228 VAL A N 1
ATOM 3864 C CA . VAL A 1 228 ? -0.759 -2.111 14.632 1.00 11.38 228 VAL A CA 1
ATOM 3865 C C . VAL A 1 228 ? -2.221 -2.306 15.047 1.00 9.92 228 VAL A C 1
ATOM 3866 O O . VAL A 1 228 ? -2.607 -1.946 16.155 1.00 9.82 228 VAL A O 1
ATOM 3879 N N . SER A 1 229 ? -3.022 -2.867 14.149 1.00 9.45 229 SER A N 1
ATOM 3880 C CA . SER A 1 229 ? -4.464 -2.929 14.321 1.00 10.22 229 SER A CA 1
ATOM 3881 C C . SER A 1 229 ? -4.909 -3.655 15.581 1.00 9.79 229 SER A C 1
ATOM 3882 O O . SER A 1 229 ? -5.971 -3.352 16.116 1.00 9.99 229 SER A O 1
ATOM 3890 N N . HIS A 1 230 ? -4.119 -4.615 16.060 1.00 9.21 230 HIS A N 1
ATOM 3891 C CA . HIS A 1 230 ? -4.483 -5.353 17.259 1.00 9.63 230 HIS A CA 1
ATOM 3892 C C . HIS A 1 230 ? -4.686 -4.454 18.462 1.00 8.08 230 HIS A C 1
ATOM 3893 O O . HIS A 1 230 ? -5.459 -4.785 19.358 1.00 8.5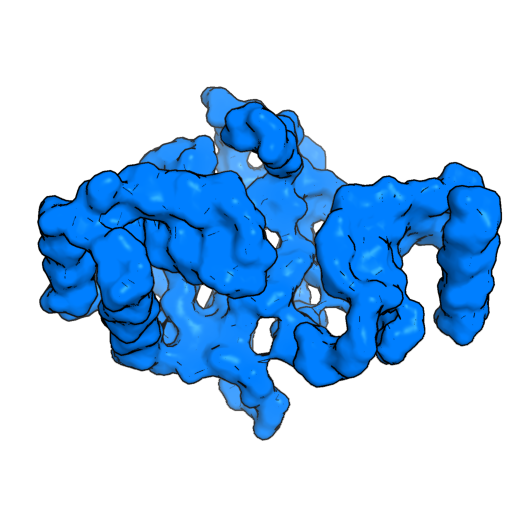1 230 HIS A O 1
ATOM 3908 N N . ASP A 1 231 ? -3.977 -3.327 18.499 1.00 8.23 231 ASP A N 1
ATOM 3909 C CA . ASP A 1 231 ? -4.045 -2.443 19.660 1.00 8.49 231 ASP A CA 1
ATOM 3910 C C . ASP A 1 231 ? -5.304 -1.559 19.658 1.00 8.32 231 ASP A C 1
ATOM 3911 O O . ASP A 1 231 ? -5.518 -0.800 20.596 1.00 8.85 231 ASP A O 1
ATOM 3920 N N . PHE A 1 232 ? -6.125 -1.683 18.616 1.00 8.03 232 PHE A N 1
ATOM 3921 C CA . PHE A 1 232 ? -7.376 -0.927 18.477 1.00 8.79 232 PHE A CA 1
ATOM 3922 C C . PHE A 1 232 ? -8.629 -1.770 18.726 1.00 7.61 232 PHE A C 1
ATOM 3923 O O . PHE A 1 232 ? -9.746 -1.234 18.777 1.00 8.95 232 PHE A O 1
ATOM 3940 N N . ILE A 1 233 ? -8.459 -3.079 18.855 1.00 8.46 233 ILE A N 1
ATOM 3941 C CA . ILE A 1 233 ? -9.600 -3.984 18.917 1.00 9.41 233 ILE A CA 1
ATOM 3942 C C . ILE A 1 233 ? -10.415 -3.768 20.185 1.00 8.90 233 ILE A C 1
ATOM 3943 O O . ILE A 1 233 ? -11.648 -3.794 20.148 1.00 8.38 233 ILE A O 1
ATOM 3959 N N . PHE A 1 234 ? -9.744 -3.569 21.313 1.00 8.50 234 PHE A N 1
ATOM 3960 C CA . PHE A 1 234 ? -10.436 -3.314 22.566 1.00 8.48 234 PHE A CA 1
ATOM 3961 C C . PHE A 1 234 ? -11.391 -2.143 22.428 1.00 9.06 234 PHE A C 1
ATOM 3962 O O . PHE A 1 234 ? -12.540 -2.219 22.863 1.00 8.59 234 PHE A O 1
ATOM 3979 N N . ASN A 1 235 ? -10.949 -1.053 21.820 1.00 8.77 235 ASN A N 1
ATOM 3980 C CA . ASN A 1 235 ? -11.827 0.100 21.709 1.00 9.16 235 ASN A CA 1
ATOM 3981 C C . ASN A 1 235 ? -13.107 -0.254 20.970 1.00 9.71 235 ASN A C 1
ATOM 3982 O O . ASN A 1 235 ? -14.200 0.173 21.354 1.00 10.34 235 ASN A O 1
ATOM 3993 N N . TYR A 1 236 ? -12.992 -1.040 19.911 1.00 9.76 236 TYR A N 1
ATOM 3994 C CA . TYR A 1 236 ? -14.182 -1.443 19.172 1.00 10.03 236 TYR A CA 1
ATOM 3995 C C . TYR A 1 236 ? -15.067 -2.377 20.002 1.00 9.91 236 TYR A C 1
ATOM 3996 O O . TYR A 1 236 ? -16.287 -2.184 20.076 1.00 10.24 236 TYR A O 1
ATOM 4014 N N . ARG A 1 237 ? -14.479 -3.402 20.613 1.00 9.37 237 ARG A N 1
ATOM 4015 C CA . ARG A 1 237 ? -15.295 -4.376 21.325 1.00 9.97 237 ARG A CA 1
ATOM 4016 C C . ARG A 1 237 ? -15.965 -3.761 22.548 1.00 10.69 237 ARG A C 1
ATOM 4017 O O . ARG A 1 237 ? -17.125 -4.066 22.829 1.00 11.98 237 ARG A O 1
ATOM 4038 N N . ALA A 1 238 ? -15.278 -2.871 23.252 1.00 9.99 238 ALA A N 1
ATOM 4039 C CA . ALA A 1 238 ? -15.819 -2.294 24.474 1.00 10.24 238 ALA A CA 1
ATOM 4040 C C . ALA A 1 238 ? -16.728 -1.104 24.211 1.00 10.83 238 ALA A C 1
ATOM 4041 O O . ALA A 1 238 ? -17.740 -0.940 24.898 1.00 12.46 238 ALA A O 1
ATOM 4048 N N . PHE A 1 239 ? -16.381 -0.279 23.228 1.00 11.34 239 PHE A N 1
ATOM 4049 C CA . PHE A 1 239 ? -17.031 1.023 23.055 1.00 10.55 239 PHE A CA 1
ATOM 4050 C C . PHE A 1 239 ? -17.804 1.145 21.759 1.00 13.92 239 PHE A C 1
ATOM 4051 O O . PHE A 1 239 ? -18.458 2.174 21.523 1.00 16.42 239 PHE A O 1
ATOM 4068 N N . GLY A 1 240 ? -17.752 0.127 20.914 1.00 11.34 240 GLY A N 1
ATOM 4069 C CA . GLY A 1 240 ? -18.443 0.166 19.642 1.00 11.91 240 GLY A CA 1
ATOM 4070 C C . GLY A 1 240 ? -17.741 1.037 18.619 1.00 10.29 240 GLY A C 1
ATOM 4071 O O . GLY A 1 240 ? -16.626 1.529 18.826 1.00 11.81 240 GLY A O 1
ATOM 4075 N N . GLU A 1 241 ? -18.408 1.231 17.494 1.00 11.42 241 GLU A N 1
ATOM 4076 C CA . GLU A 1 241 ? -17.845 1.996 16.389 1.00 12.14 241 GLU A CA 1
ATOM 4077 C C . GLU A 1 241 ? -17.440 3.400 16.823 1.00 11.57 241 GLU A C 1
ATOM 4078 O O . GLU A 1 241 ? -16.447 3.939 16.329 1.00 11.89 241 GLU A O 1
ATOM 4090 N N . GLU A 1 242 ? -18.199 4.020 17.722 1.00 11.93 242 GLU A N 1
ATOM 4091 C CA . GLU A 1 242 ? -17.859 5.382 18.139 1.00 12.00 242 GLU A CA 1
ATOM 4092 C C . GLU A 1 242 ? -16.494 5.413 18.795 1.00 11.63 242 GLU A C 1
ATOM 4093 O O . GLU A 1 242 ? -15.698 6.315 18.540 1.00 11.83 242 GLU A O 1
ATOM 4105 N N . GLY A 1 243 ? -16.240 4.456 19.675 1.00 11.61 243 GLY A N 1
ATOM 4106 C CA . GLY A 1 243 ? -14.977 4.400 20.385 1.00 11.46 243 GLY A CA 1
ATOM 4107 C C . GLY A 1 243 ? -13.820 4.029 19.478 1.00 9.96 243 GLY A C 1
ATOM 4108 O O . GLY A 1 243 ? -12.701 4.507 19.658 1.00 10.48 243 GLY A O 1
ATOM 4112 N N . LEU A 1 244 ? -14.086 3.174 18.498 1.00 10.87 244 LEU A N 1
ATOM 4113 C CA . LEU A 1 244 ? -13.070 2.849 17.506 1.00 10.56 244 LEU A CA 1
ATOM 4114 C C . LEU A 1 244 ? -12.717 4.081 16.677 1.00 10.45 244 LEU A C 1
ATOM 4115 O O . LEU A 1 244 ? -11.541 4.423 16.508 1.00 10.40 244 LEU A O 1
ATOM 4131 N N . GLU A 1 245 ? -13.730 4.769 16.175 1.00 10.68 245 GLU A N 1
ATOM 4132 C CA . GLU A 1 245 ? -13.507 5.975 15.397 1.00 11.54 245 GLU A CA 1
ATOM 4133 C C . GLU A 1 245 ? -12.762 7.041 16.186 1.00 11.41 245 GLU A C 1
ATOM 4134 O O . GLU A 1 245 ? -11.884 7.713 15.645 1.00 11.62 245 GLU A O 1
ATOM 4146 N N . ALA A 1 246 ? -13.095 7.208 17.463 1.00 11.36 246 ALA A N 1
ATOM 4147 C CA . ALA A 1 246 ? -12.446 8.236 18.267 1.00 11.77 246 ALA A CA 1
ATOM 4148 C C . ALA A 1 246 ? -10.953 7.939 18.439 1.00 11.05 246 ALA A C 1
ATOM 4149 O O . ALA A 1 246 ? -10.119 8.846 18.389 1.00 11.45 246 ALA A O 1
ATOM 4156 N N . LEU A 1 247 ? -10.622 6.670 18.627 1.00 10.39 247 LEU A N 1
ATOM 4157 C CA . LEU A 1 247 ? -9.235 6.271 18.773 1.00 10.78 247 LEU A CA 1
ATOM 4158 C C . LEU A 1 247 ? -8.486 6.452 17.462 1.00 10.47 247 LEU A C 1
ATOM 4159 O O . LEU A 1 247 ? -7.387 7.007 17.445 1.00 10.20 247 LEU A O 1
ATOM 4175 N N . ILE A 1 248 ? -9.076 6.005 16.361 1.00 10.75 248 ILE A N 1
ATOM 4176 C CA . ILE A 1 248 ? -8.446 6.168 15.055 1.00 11.54 248 ILE A CA 1
ATOM 4177 C C . ILE A 1 248 ? -8.202 7.651 14.770 1.00 11.38 248 ILE A C 1
ATOM 4178 O O . ILE A 1 248 ? -7.132 8.030 14.304 1.00 11.67 248 ILE A O 1
ATOM 4194 N N . LEU A 1 249 ? -9.184 8.494 15.055 1.00 11.73 249 LEU A N 1
ATOM 4195 C CA . LEU A 1 249 ? -9.057 9.922 14.809 1.00 12.75 249 LEU A CA 1
ATOM 4196 C C . LEU A 1 249 ? -7.891 10.510 15.594 1.00 12.24 249 LEU A C 1
ATOM 4197 O O . LEU A 1 249 ? -7.052 11.231 15.039 1.00 12.58 249 LEU A O 1
ATOM 4213 N N . ALA A 1 250 ? -7.838 10.212 16.889 1.00 11.69 250 ALA A N 1
ATOM 4214 C CA . ALA A 1 250 ? -6.783 10.749 17.738 1.00 13.27 250 ALA A CA 1
ATOM 4215 C C . ALA A 1 250 ? -5.414 10.293 17.240 1.00 10.78 250 ALA A C 1
ATOM 4216 O O . ALA A 1 250 ? -4.472 11.084 17.144 1.00 12.19 250 ALA A O 1
ATOM 4223 N N . TYR A 1 251 ? -5.311 9.013 16.912 1.00 10.58 251 TYR A N 1
ATOM 4224 C CA . TYR A 1 251 ? -4.076 8.414 16.432 1.00 10.60 251 TYR A CA 1
ATOM 4225 C C . TYR A 1 251 ? -3.629 9.060 15.139 1.00 11.11 251 TYR A C 1
ATOM 4226 O O . TYR A 1 251 ? -2.461 9.429 14.987 1.00 12.69 251 TYR A O 1
ATOM 4244 N N . LYS A 1 252 ? -4.542 9.185 14.185 1.00 10.68 252 LYS A N 1
ATOM 4245 C CA . LYS A 1 252 ? -4.236 9.779 12.893 1.00 12.30 252 LYS A CA 1
ATOM 4246 C C . LYS A 1 252 ? -3.755 11.213 13.066 1.00 12.82 252 LYS A C 1
ATOM 4247 O O . LYS A 1 252 ? -2.754 11.633 12.474 1.00 13.57 252 LYS A O 1
ATOM 4266 N N . GLU A 1 253 ? -4.468 11.979 13.879 1.00 13.17 253 GLU A N 1
ATOM 4267 C CA . GLU A 1 253 ? -4.209 13.412 13.951 1.00 13.71 253 GLU A CA 1
ATOM 4268 C C . GLU A 1 253 ? -2.910 13.726 14.676 1.00 14.06 253 GLU A C 1
ATOM 4269 O O . GLU A 1 253 ? -2.336 14.783 14.470 1.00 15.92 253 GLU A O 1
ATOM 4281 N N . ILE A 1 254 ? -2.414 12.809 15.496 1.00 14.33 254 ILE A N 1
ATOM 4282 C CA . ILE A 1 254 ? -1.143 13.038 16.164 1.00 16.14 254 ILE A CA 1
ATOM 4283 C C . ILE A 1 254 ? 0.014 12.437 15.354 1.00 16.33 254 ILE A C 1
ATOM 4284 O O . ILE A 1 254 ? 1.171 12.548 15.751 1.00 19.38 254 ILE A O 1
ATOM 4300 N N . GLY A 1 255 ? -0.280 11.835 14.203 1.00 13.46 255 GLY A N 1
ATOM 4301 C CA . GLY A 1 255 ? 0.774 11.381 13.304 1.00 14.97 255 GLY A CA 1
ATOM 4302 C C . GLY A 1 255 ? 0.918 9.882 13.108 1.00 15.39 255 GLY A C 1
ATOM 4303 O O . GLY A 1 255 ? 1.786 9.443 12.362 1.00 16.60 255 GLY A O 1
ATOM 4307 N N . GLY A 1 256 ? 0.084 9.092 13.766 1.00 12.67 256 GLY A N 1
ATOM 4308 C CA . GLY A 1 256 ? 0.124 7.648 13.618 1.00 13.21 256 GLY A CA 1
ATOM 4309 C C . GLY A 1 256 ? -0.161 7.215 12.191 1.00 13.44 256 GLY A C 1
ATOM 4310 O O . GLY A 1 256 ? -0.849 7.917 11.443 1.00 16.23 256 GLY A O 1
ATOM 4314 N N . TYR A 1 257 ? 0.360 6.056 11.811 1.00 13.78 257 TYR A N 1
ATOM 4315 C CA . TYR A 1 257 ? 0.129 5.520 10.479 1.00 14.99 257 TYR A CA 1
ATOM 4316 C C . TYR A 1 257 ? -1.362 5.295 10.231 1.00 16.33 257 TYR A C 1
ATOM 4317 O O . TYR A 1 257 ? -2.022 4.547 10.952 1.00 16.17 257 TYR A O 1
ATOM 4335 N N . TYR A 1 258 ? -1.882 5.939 9.195 1.00 13.99 258 TYR A N 1
ATOM 4336 C CA . TYR A 1 258 ? -3.280 5.846 8.839 1.00 13.99 258 TYR A CA 1
ATOM 4337 C C . TYR A 1 258 ? -3.388 5.515 7.359 1.00 16.63 258 TYR A C 1
ATOM 4338 O O . TYR A 1 258 ? -2.623 6.034 6.542 1.00 17.51 258 TYR A O 1
ATOM 4356 N N . TRP A 1 259 ? -4.316 4.630 7.022 1.00 15.78 259 TRP A N 1
ATOM 4357 C CA . TRP A 1 259 ? -4.607 4.320 5.632 1.00 15.99 259 TRP A CA 1
ATOM 4358 C C . TRP A 1 259 ? -6.121 4.330 5.457 1.00 17.82 259 TRP A C 1
ATOM 4359 O O . TRP A 1 259 ? -6.859 4.184 6.425 1.00 16.76 259 TRP A O 1
ATOM 4380 N N . PRO A 1 260 ? -6.593 4.549 4.227 1.00 18.67 260 PRO A N 1
ATOM 4381 C CA . PRO A 1 260 ? -8.015 4.855 4.027 1.00 18.81 260 PRO A CA 1
ATOM 4382 C C . PRO A 1 260 ? -8.986 3.796 4.558 1.00 18.28 260 PRO A C 1
ATOM 4383 O O . PRO A 1 260 ? -10.086 4.143 4.990 1.00 20.03 260 PRO A O 1
ATOM 4394 N N . LYS A 1 261 ? -8.595 2.530 4.529 1.00 16.43 261 LYS A N 1
ATOM 4395 C CA . LYS A 1 261 ? -9.476 1.461 4.974 1.00 17.00 261 LYS A CA 1
ATOM 4396 C C . LYS A 1 261 ? -9.128 0.948 6.363 1.00 14.51 261 LYS A C 1
ATOM 4397 O O . LYS A 1 261 ? -9.486 -0.171 6.717 1.00 14.68 261 LYS A O 1
ATOM 4416 N N . MET A 1 262 ? -8.461 1.773 7.160 1.00 14.00 262 MET A N 1
ATOM 4417 C CA . MET A 1 262 ? -8.040 1.359 8.493 1.00 12.98 262 MET A CA 1
ATOM 4418 C C . MET A 1 262 ? -9.206 0.883 9.353 1.00 11.82 262 MET A C 1
ATOM 4419 O O . MET A 1 262 ? -9.123 -0.181 9.980 1.00 12.56 262 MET A O 1
ATOM 4433 N N . LYS A 1 263 ? -10.289 1.648 9.414 1.00 12.36 263 LYS A N 1
ATOM 4434 C CA . LYS A 1 263 ? -11.421 1.234 10.230 1.00 13.17 263 LYS A CA 1
ATOM 4435 C C . LYS A 1 263 ? -11.981 -0.108 9.736 1.00 12.62 263 LYS A C 1
ATOM 4436 O O . LYS A 1 263 ? -12.239 -1.013 10.527 1.00 13.31 263 LYS A O 1
ATOM 4455 N N . GLU A 1 264 ? -12.184 -0.224 8.427 1.00 13.88 264 GLU A N 1
ATOM 4456 C CA . GLU A 1 264 ? -12.729 -1.436 7.828 1.00 14.40 264 GLU A CA 1
ATOM 4457 C C . GLU A 1 264 ? -11.839 -2.638 8.142 1.00 13.11 264 GLU A C 1
ATOM 4458 O O . GLU A 1 264 ? -12.322 -3.719 8.465 1.00 12.72 264 GLU A O 1
ATOM 4470 N N . HIS A 1 265 ? -10.532 -2.432 8.052 1.00 12.05 265 HIS A N 1
ATOM 4471 C CA . HIS A 1 265 ? -9.574 -3.491 8.336 1.00 12.35 265 HIS A CA 1
ATOM 4472 C C . HIS A 1 265 ? -9.671 -3.952 9.789 1.00 13.14 265 HIS A C 1
ATOM 4473 O O . HIS A 1 265 ? -9.678 -5.147 10.078 1.00 12.51 265 HIS A O 1
ATOM 4488 N N . ILE A 1 266 ? -9.743 -3.000 10.710 1.00 11.52 266 ILE A N 1
ATOM 4489 C CA . ILE A 1 266 ? -9.843 -3.330 12.123 1.00 11.24 266 ILE A CA 1
ATOM 4490 C C . ILE A 1 266 ? -11.139 -4.099 12.396 1.00 11.03 266 ILE A C 1
ATOM 4491 O O . ILE A 1 266 ? -11.149 -5.049 13.178 1.00 11.37 266 ILE A O 1
ATOM 4507 N N . ILE A 1 267 ? -12.223 -3.721 11.732 1.00 11.20 267 ILE A N 1
ATOM 4508 C CA . ILE A 1 267 ? -13.483 -4.433 11.890 1.00 12.26 267 ILE A CA 1
ATOM 4509 C C . ILE A 1 267 ? -13.375 -5.876 11.378 1.00 12.15 267 ILE A C 1
ATOM 4510 O O . ILE A 1 267 ? -13.932 -6.794 11.985 1.00 12.44 267 ILE A O 1
ATOM 4526 N N . GLU A 1 268 ? -12.646 -6.097 10.289 1.00 12.52 268 GLU A N 1
ATOM 4527 C CA . GLU A 1 268 ? -12.415 -7.465 9.818 1.00 11.27 268 GLU A CA 1
ATOM 4528 C C . GLU A 1 268 ? -11.510 -8.250 10.772 1.00 13.01 268 GLU A C 1
ATOM 4529 O O . GLU A 1 268 ? -11.717 -9.443 11.003 1.00 12.20 268 GLU A O 1
ATOM 4541 N N . LEU A 1 269 ? -10.513 -7.585 11.340 1.00 11.45 269 LEU A N 1
ATOM 4542 C CA . LEU A 1 269 ? -9.661 -8.235 12.332 1.00 11.35 269 LEU A CA 1
ATOM 4543 C C . LEU A 1 269 ? -10.497 -8.627 13.547 1.00 10.69 269 LEU A C 1
ATOM 4544 O O . LEU A 1 269 ? -10.310 -9.689 14.130 1.00 11.03 269 LEU A O 1
ATOM 4560 N N . ASN A 1 270 ? -11.452 -7.792 13.916 1.00 10.62 270 ASN A N 1
ATOM 4561 C CA . ASN A 1 270 ? -12.353 -8.131 15.000 1.00 10.23 270 ASN A CA 1
ATOM 4562 C C . ASN A 1 270 ? -13.166 -9.373 14.658 1.00 11.27 270 ASN A C 1
ATOM 4563 O O . ASN A 1 270 ? -13.422 -10.207 15.526 1.00 12.80 270 ASN A O 1
ATOM 4574 N N . ALA A 1 271 ? -13.571 -9.502 13.401 1.00 11.83 271 ALA A N 1
ATOM 4575 C CA . ALA A 1 271 ? -14.310 -10.681 12.976 1.00 14.08 271 ALA A CA 1
ATOM 4576 C C . ALA A 1 271 ? -13.448 -11.942 13.048 1.00 12.88 271 ALA A C 1
ATOM 4577 O O . ALA A 1 271 ? -13.984 -13.049 13.036 1.00 13.87 271 ALA A O 1
ATOM 4584 N N . ALA A 1 272 ? -12.128 -11.770 13.135 1.00 12.77 272 ALA A N 1
ATOM 4585 C CA . ALA A 1 272 ? -11.176 -12.874 13.273 1.00 12.85 272 ALA A CA 1
ATOM 4586 C C . ALA A 1 272 ? -10.822 -13.157 14.736 1.00 13.13 272 ALA A C 1
ATOM 4587 O O . ALA A 1 272 ? -9.941 -13.969 15.020 1.00 13.29 272 ALA A O 1
ATOM 4594 N N . TYR A 1 273 ? -11.490 -12.484 15.663 1.00 11.04 273 TYR A N 1
ATOM 4595 C CA . TYR A 1 273 ? -11.374 -12.783 17.089 1.00 11.07 273 TYR A CA 1
ATOM 4596 C C . TYR A 1 273 ? -11.410 -14.291 17.398 1.00 12.48 273 TYR A C 1
ATOM 4597 O O . TYR A 1 273 ? -10.651 -14.750 18.240 1.00 12.27 273 TYR A O 1
ATOM 4615 N N . PRO A 1 274 ? -12.275 -15.072 16.718 1.00 14.42 274 PRO A N 1
ATOM 4616 C CA . PRO A 1 274 ? -12.320 -16.504 17.041 1.00 14.61 274 PRO A CA 1
ATOM 4617 C C . PRO A 1 274 ? -10.981 -17.220 16.864 1.00 13.87 274 PRO A C 1
ATOM 4618 O O . PRO A 1 274 ? -10.726 -18.204 17.554 1.00 14.80 274 PRO A O 1
ATOM 4629 N N . VAL A 1 275 ? -10.127 -16.744 15.964 1.00 14.00 275 VAL A N 1
ATOM 4630 C CA . VAL A 1 275 ? -8.811 -17.340 15.788 1.00 13.32 275 VAL A CA 1
ATOM 4631 C C . VAL A 1 275 ? -8.036 -17.312 17.105 1.00 13.08 275 VAL A C 1
ATOM 4632 O O . VAL A 1 275 ? -7.424 -18.308 17.501 1.00 13.09 275 VAL A O 1
ATOM 4645 N N . SER A 1 276 ? -8.057 -16.165 17.782 1.00 13.38 276 SER A N 1
ATOM 4646 C CA . SER A 1 276 ? -7.328 -16.011 19.036 1.00 13.91 276 SER A CA 1
ATOM 4647 C C . SER A 1 276 ? -7.867 -16.891 20.164 1.00 14.01 276 SER A C 1
ATOM 4648 O O . SER A 1 276 ? -7.094 -17.440 20.947 1.00 14.94 276 SER A O 1
ATOM 4656 N N . ILE A 1 277 ? -9.190 -16.997 20.255 1.00 14.63 277 ILE A N 1
ATOM 4657 C CA . ILE A 1 277 ? -9.839 -17.815 21.280 1.00 15.66 277 ILE A CA 1
ATOM 4658 C C . ILE A 1 277 ? -9.523 -19.288 21.063 1.00 14.67 277 ILE A C 1
ATOM 4659 O O . ILE A 1 277 ? -9.275 -20.034 22.008 1.00 15.52 277 ILE A O 1
ATOM 4675 N N . ALA A 1 278 ? -9.531 -19.700 19.803 1.00 13.77 278 ALA A N 1
ATOM 4676 C CA . ALA A 1 278 ? -9.205 -21.067 19.453 1.00 13.92 278 ALA A CA 1
ATOM 4677 C C . ALA A 1 278 ? -7.759 -21.399 19.822 1.00 13.74 278 ALA A C 1
ATOM 4678 O O . ALA A 1 278 ? -7.483 -22.436 20.418 1.00 14.04 278 ALA A O 1
ATOM 4685 N N . GLU A 1 279 ? -6.834 -20.517 19.466 1.00 13.59 279 GLU A N 1
ATOM 4686 C CA . GLU A 1 279 ? -5.437 -20.707 19.832 1.00 13.86 279 GLU A CA 1
ATOM 4687 C C . GLU A 1 279 ? -5.271 -20.787 21.341 1.00 14.38 279 GLU A C 1
ATOM 4688 O O . GLU A 1 279 ? -4.562 -21.657 21.857 1.00 15.44 279 GLU A O 1
ATOM 4700 N N . PHE A 1 280 ? -5.928 -19.893 22.061 1.00 14.65 280 PHE A N 1
ATOM 4701 C CA . PHE A 1 280 ? -5.814 -19.909 23.509 1.00 15.28 280 PHE A CA 1
ATOM 4702 C C . PHE A 1 280 ? -6.364 -21.221 24.083 1.00 15.46 280 PHE A C 1
ATOM 4703 O O . PHE A 1 280 ? -5.820 -21.773 25.031 1.00 17.01 280 PHE A O 1
ATOM 4720 N N . ALA A 1 281 ? -7.460 -21.707 23.517 1.00 15.11 281 ALA A N 1
ATOM 4721 C CA . ALA A 1 281 ? -8.032 -22.972 23.958 1.00 15.42 281 ALA A CA 1
ATOM 4722 C C . ALA A 1 281 ? -7.012 -24.096 23.797 1.00 15.71 281 ALA A C 1
ATOM 4723 O O . ALA A 1 281 ? -6.826 -24.928 24.694 1.00 16.53 281 ALA A O 1
ATOM 4730 N N . LEU A 1 282 ? -6.355 -24.116 22.646 1.00 15.89 282 LEU A N 1
ATOM 4731 C CA . LEU A 1 282 ? -5.415 -25.176 22.315 1.00 16.92 282 LEU A CA 1
ATOM 4732 C C . LEU A 1 282 ? -4.191 -25.193 23.215 1.00 21.30 282 LEU A C 1
ATOM 4733 O O . LEU A 1 282 ? -3.738 -26.258 23.625 1.00 20.44 282 LEU A O 1
ATOM 4749 N N A VAL A 1 283 ? -3.645 -24.019 23.500 0.42 20.18 283 VAL A N 1
ATOM 4750 N N B VAL A 1 283 ? -3.660 -24.018 23.535 0.58 20.34 283 VAL A N 1
ATOM 4751 C CA A VAL A 1 283 ? -2.448 -23.923 24.321 0.42 20.41 283 VAL A CA 1
ATOM 4752 C CA B VAL A 1 283 ? -2.428 -23.936 24.320 0.58 26.60 283 VAL A CA 1
ATOM 4753 C C A VAL A 1 283 ? -2.786 -24.196 25.786 0.42 24.05 283 VAL A C 1
ATOM 4754 C C B VAL A 1 283 ? -2.676 -24.012 25.830 0.58 35.73 283 VAL A C 1
ATOM 4755 O O A VAL A 1 283 ? -2.123 -25.001 26.448 0.42 18.23 283 VAL A O 1
ATOM 4756 O O B VAL A 1 283 ? -1.820 -24.486 26.579 0.58 41.79 283 VAL A O 1
ATOM 4781 N N . SER A 1 284 ? -3.838 -23.543 26.275 1.00 21.49 284 SER A N 1
ATOM 4782 C CA . SER A 1 284 ? -4.161 -23.543 27.704 1.00 24.36 284 SER A CA 1
ATOM 4783 C C . SER A 1 284 ? -4.836 -24.814 28.216 1.00 25.18 284 SER A C 1
ATOM 4784 O O . SER A 1 284 ? -4.686 -25.160 29.388 1.00 25.33 284 SER A O 1
ATOM 4793 N N . GLY A 1 285 ? -5.593 -25.489 27.356 1.00 22.49 285 GLY A N 1
ATOM 4794 C CA . GLY A 1 285 ? -6.331 -26.675 27.750 1.00 21.89 285 GLY A CA 1
ATOM 4795 C C . GLY A 1 285 ? -7.543 -26.385 28.623 1.00 19.46 285 GLY A C 1
ATOM 4796 O O . GLY A 1 285 ? -8.154 -27.307 29.159 1.00 21.76 285 GLY A O 1
ATOM 4800 N N . ILE A 1 286 ? -7.894 -25.108 28.761 1.00 21.11 286 ILE A N 1
ATOM 4801 C CA . ILE A 1 286 ? -9.050 -24.710 29.563 1.00 20.55 286 ILE A CA 1
ATOM 4802 C C . ILE A 1 286 ? -10.341 -24.954 28.785 1.00 18.69 286 ILE A C 1
ATOM 4803 O O . ILE A 1 286 ? -10.553 -24.350 27.736 1.00 18.00 286 ILE A O 1
ATOM 4819 N N . GLU A 1 287 ? -11.195 -25.836 29.297 1.00 19.76 287 GLU A N 1
ATOM 4820 C CA . GLU A 1 287 ? -12.351 -26.304 28.536 1.00 20.79 287 GLU A CA 1
ATOM 4821 C C . GLU A 1 287 ? -13.287 -25.167 28.130 1.00 21.98 287 GLU A C 1
ATOM 4822 O O . GLU A 1 287 ? -13.833 -25.175 27.028 1.00 20.46 287 GLU A O 1
ATOM 4834 N N A GLU A 1 288 ? -13.481 -24.202 29.024 0.45 19.73 288 GLU A N 1
ATOM 4835 N N B GLU A 1 288 ? -13.458 -24.194 29.016 0.55 22.86 288 GLU A N 1
ATOM 4836 C CA A GLU A 1 288 ? -14.360 -23.073 28.741 0.45 21.52 288 GLU A CA 1
ATOM 4837 C CA B GLU A 1 288 ? -14.360 -23.079 28.757 0.55 27.16 288 GLU A CA 1
ATOM 4838 C C A GLU A 1 288 ? -13.945 -22.389 27.448 0.45 19.50 288 GLU A C 1
ATOM 4839 C C B GLU A 1 288 ? -13.943 -22.319 27.494 0.55 22.66 288 GLU A C 1
ATOM 4840 O O A GLU A 1 288 ? -14.793 -22.006 26.641 0.45 32.45 288 GLU A O 1
ATOM 4841 O O B GLU A 1 288 ? -14.785 -21.827 26.746 0.55 18.68 288 GLU A O 1
ATOM 4864 N N . TYR A 1 289 ? -12.640 -22.224 27.254 1.00 19.28 289 TYR A N 1
ATOM 4865 C CA . TYR A 1 289 ? -12.138 -21.570 26.054 1.00 18.83 289 TYR A CA 1
ATOM 4866 C C . TYR A 1 289 ? -12.381 -22.420 24.809 1.00 17.14 289 TYR A C 1
ATOM 4867 O O . TYR A 1 289 ? -12.662 -21.883 23.741 1.00 16.11 289 TYR A O 1
ATOM 4886 N N . GLU A 1 290 ? -12.304 -23.742 24.947 1.00 16.75 290 GLU A N 1
ATOM 4887 C CA . GLU A 1 290 ? -12.629 -24.615 23.824 1.00 16.54 290 GLU A CA 1
ATOM 4888 C C . GLU A 1 290 ? -14.085 -24.407 23.421 1.00 17.67 290 GLU A C 1
ATOM 4889 O O . GLU A 1 290 ? -14.407 -24.278 22.236 1.00 16.67 290 GLU A O 1
ATOM 4901 N N . GLN A 1 291 ? -14.960 -24.362 24.419 1.00 18.36 291 GLN A N 1
ATOM 4902 C CA . GLN A 1 291 ? -16.377 -24.134 24.182 1.00 18.48 291 GLN A CA 1
ATOM 4903 C C . GLN A 1 291 ? -16.618 -22.768 23.534 1.00 18.14 291 GLN A C 1
ATOM 4904 O O . GLN A 1 291 ? -17.329 -22.663 22.535 1.00 19.14 291 GLN A O 1
ATOM 4918 N N A MET A 1 292 ? -16.007 -21.731 24.091 0.31 17.90 292 MET A N 1
ATOM 4919 N N B MET A 1 292 ? -16.002 -21.730 24.087 0.69 17.90 292 MET A N 1
ATOM 4920 C CA A MET A 1 292 ? -16.146 -20.384 23.549 0.31 17.72 292 MET A CA 1
ATOM 4921 C CA B MET A 1 292 ? -16.150 -20.382 23.548 0.69 17.72 292 MET A CA 1
ATOM 4922 C C A MET A 1 292 ? -15.664 -20.330 22.106 0.31 16.81 292 MET A C 1
ATOM 4923 C C B MET A 1 292 ? -15.656 -20.315 22.110 0.69 16.80 292 MET A C 1
ATOM 4924 O O A MET A 1 292 ? -16.295 -19.704 21.253 0.31 17.36 292 MET A O 1
ATOM 4925 O O B MET A 1 292 ? -16.267 -19.663 21.264 0.69 17.25 292 MET A O 1
ATOM 4952 N N . ALA A 1 293 ? -14.544 -20.992 21.837 1.00 16.11 293 ALA A N 1
ATOM 4953 C CA . ALA A 1 293 ? -13.972 -21.007 20.500 1.00 16.19 293 ALA A CA 1
ATOM 4954 C C . ALA A 1 293 ? -14.928 -21.663 19.512 1.00 16.80 293 ALA A C 1
ATOM 4955 O O . ALA A 1 293 ? -15.201 -21.118 18.445 1.00 17.12 293 ALA A O 1
ATOM 4962 N N . LYS A 1 294 ? -15.451 -22.828 19.875 1.00 16.65 294 LYS A N 1
ATOM 4963 C CA . LYS A 1 294 ? -16.305 -23.569 18.961 1.00 18.32 294 LYS A CA 1
ATOM 4964 C C . LYS A 1 294 ? -17.589 -22.790 18.681 1.00 17.56 294 LYS A C 1
ATOM 4965 O O . LYS A 1 294 ? -18.059 -22.757 17.547 1.00 21.57 294 LYS A O 1
ATOM 4984 N N . GLU A 1 295 ? -18.134 -22.131 19.698 1.00 17.99 295 GLU A N 1
ATOM 4985 C CA . GLU A 1 295 ? -19.293 -21.275 19.493 1.00 18.79 295 GLU A CA 1
ATOM 4986 C C . GLU A 1 295 ? -18.959 -20.124 18.542 1.00 21.19 295 GLU A C 1
ATOM 4987 O O . GLU A 1 295 ? -19.720 -19.821 17.625 1.00 26.43 295 GLU A O 1
ATOM 4999 N N . ALA A 1 296 ? -17.815 -19.485 18.763 1.00 20.00 296 ALA A N 1
ATOM 5000 C CA . ALA A 1 296 ? -17.421 -18.323 17.970 1.00 20.49 296 ALA A CA 1
ATOM 5001 C C . ALA A 1 296 ? -17.037 -18.687 16.538 1.00 21.81 296 ALA A C 1
ATOM 5002 O O . ALA A 1 296 ? -17.130 -17.848 15.642 1.00 21.86 296 ALA A O 1
ATOM 5009 N N . LEU A 1 297 ? -16.586 -19.920 16.326 1.00 21.11 297 LEU A N 1
ATOM 5010 C CA . LEU A 1 297 ? -16.192 -20.374 14.996 1.00 21.11 297 LEU A CA 1
ATOM 5011 C C . LEU A 1 297 ? -17.394 -20.760 14.150 1.00 20.87 297 LEU A C 1
ATOM 5012 O O . LEU A 1 297 ? -17.251 -21.051 12.965 1.00 20.92 297 LEU A O 1
ATOM 5028 N N . GLU A 1 298 ? -18.572 -20.776 14.772 1.00 25.03 298 GLU A N 1
ATOM 5029 C CA . GLU A 1 298 ? -19.835 -20.981 14.063 1.00 25.82 298 GLU A CA 1
ATOM 5030 C C . GLU A 1 298 ? -19.871 -22.360 13.416 1.00 33.47 298 GLU A C 1
ATOM 5031 O O . GLU A 1 298 ? -20.372 -22.545 12.306 1.00 31.97 298 GLU A O 1
ATOM 5043 N N . VAL A 1 299 ? -19.328 -23.325 14.150 1.00 32.81 299 VAL A N 1
ATOM 5044 C CA . VAL A 1 299 ? -19.363 -24.730 13.764 1.00 46.41 299 VAL A CA 1
ATOM 5045 C C . VAL A 1 299 ? -20.580 -25.433 14.362 1.00 50.29 299 VAL A C 1
ATOM 5046 O O . VAL A 1 299 ? -20.793 -25.404 15.575 1.00 52.93 299 VAL A O 1
#

Secondary structure (DSSP, 8-state):
-HHHHHHHHHHHHHTT--B-GGG-EE----SSEEEEEEEBTTS-EEEEEEE-SS-HHHHHHHHHHHHHHHHHH--SSB----SEESSS-EEEEPPSSEESEEEETTTTEEEESS-TTS--HHHHHHHHHHHHHHHT--GGG-SS--S-B--HHHHHHHHHHHHHHHHHHH---HHHHHHHHHHHH-GGGS-S--EEE-S--STTTEEE-TT--EEEE---TT-EEE-GGGGGHHHHHHHHHHHHHHHHHHHHHTT----TTHHHHHHHHHHTHHHHHHHHHHHH--HHHHHHHHHHTT-

Solvent-accessible surface area: 15492 Å² total; per-residue (Å²): 92,81,156,71,46,149,82,0,47,65,31,0,112,148,38,123,6,97,22,72,105,143,44,23,94,80,37,173,41,58,158,63,65,37,18,0,70,4,43,9,95,120,35,75,66,14,15,1,18,4,36,127,123,150,89,6,63,90,83,14,94,48,9,43,28,0,2,69,11,2,63,148,66,15,162,41,11,68,9,2,82,10,102,15,58,42,67,101,0,7,0,9,98,74,16,89,35,76,40,0,0,76,62,58,132,102,85,63,94,44,104,60,111,18,80,65,139,114,29,46,116,88,0,8,84,8,0,0,117,2,0,12,41,0,18,84,11,37,15,126,148,41,112,81,50,72,10,75,86,31,71,40,78,72,8,59,76,27,10,85,110,68,0,52,60,2,119,92,139,38,26,20,14,137,124,16,24,83,106,1,40,65,4,3,107,60,104,91,20,13,4,128,116,30,6,1,2,0,24,54,9,35,0,12,21,0,19,8,50,199,74,5,38,4,38,0,0,25,46,0,72,73,3,56,11,5,5,4,0,53,1,0,26,13,1,46,122,27,23,28,77,133,2,0,84,20,0,13,75,9,1,83,116,81,64,13,52,93,12,107,85,0,51,66,0,0,29,30,12,28,15,4,73,10,0,54,14,0,51,92,7,80,135,44,64,83,117,102,48,65,98,68,0,80,139,30,0,108,99

Nearest PDB structures (foldseek):
  5ih0-assembly1_A  TM=1.001E+00  e=3.220E-58  Escherichia coli
  5igw-assembly1_A  TM=9.998E-01  e=3.083E-57  Escherichia coli
  5uxa-assembly1_A  TM=9.484E-01  e=2.591E-53  Escherichia coli
  5igu-assembly1_A  TM=9.586E-01  e=1.010E-46  Escherichia coli
  7w19-assembly1_A  TM=9.252E-01  e=1.085E-29  Acinetobacter baumannii

Organism: Escherichia coli (NCBI:txid562)